Protein AF-A0A2G5HV90-F1 (afdb_monomer_lite)

pLDDT: mean 82.78, std 12.05, range [39.03, 95.25]

Secondary structure (DSSP, 8-state):
-------------PPPPPPGGG--HHHHHHHHHHHHHHHHHHHHHS-HHHHHHHHHHHHHHHHHHHHHTEEEEEE-S-SS--EEEEEEPPSSGGG-HHHHHHHHHHHTT---TTS-SSEEE-TTT-PEEEEEPPHHHHHHHHHHHHHHTT-SS---TTHHHHHHHHHHHHTT--HHHHHHHHT--TT-HHHHHHHHHHHHHHS-TTTTT-

Sequence (210 aa):
MTDSRVTVVPVVTPAAPVRPEEYDTATRAALEHIDGQAVRAVADGRPERTRKGYAQDWASWSKFCGATGGLVADMRVSKIRPRIVPVPYGSRPSICPVRAWTAWKEAAELTDPDDYAWRRLHSRWHTLMEGGLQPESIGDVITRAGERAGIEIRFTGHSPRRGLATSSRLKGHDQIVIAKQGGLAPHSKVLAGYLEVVDQWEDNALIGVL

Foldseek 3Di:
DDDDDDDDDDDDDDDDDDDPVPDDPVRVVVVVVVVVVVVVCVVVVQDPVNVVVVVVVVVVVQVVLVVVAWHWDFQCDDPPHTDIATAGFDPDCVPGPRNVLVVCCVVLVPDDPPAASAFDADPPPRDGDRDHDDPVNLQVVQQVVCVVVVPPDRGGPCNVLLVQLCVCVVVVDDLVVNCNNSVHDSPDPVSVVSNCVPCVPPVNPCPPVD

Structure (mmCIF, N/CA/C/O backbone):
data_AF-A0A2G5HV90-F1
#
_entry.id   AF-A0A2G5HV90-F1
#
loop_
_atom_site.group_PDB
_atom_site.id
_atom_site.type_symbol
_atom_site.label_atom_id
_atom_site.label_alt_id
_atom_site.label_comp_id
_atom_site.label_asym_id
_atom_site.label_entity_id
_atom_site.label_seq_id
_atom_site.pdbx_PDB_ins_code
_atom_site.Cartn_x
_atom_site.Cartn_y
_atom_site.Cartn_z
_atom_site.occupancy
_atom_site.B_iso_or_equiv
_atom_site.auth_seq_id
_atom_site.auth_comp_id
_atom_site.auth_asym_id
_atom_site.auth_atom_id
_atom_site.pdbx_PDB_model_num
ATOM 1 N N . MET A 1 1 ? 62.236 23.263 42.424 1.00 41.69 1 MET A N 1
ATOM 2 C CA . MET A 1 1 ? 61.085 24.117 42.064 1.00 41.69 1 MET A CA 1
ATOM 3 C C . MET A 1 1 ? 61.182 24.365 40.573 1.00 41.69 1 MET A C 1
ATOM 5 O O . MET A 1 1 ? 62.035 25.141 40.168 1.00 41.69 1 MET A O 1
ATOM 9 N N . THR A 1 2 ? 60.415 23.633 39.767 1.00 39.03 2 THR A N 1
ATOM 10 C CA . THR A 1 2 ? 60.485 23.728 38.303 1.00 39.03 2 THR A CA 1
ATOM 11 C C . THR A 1 2 ? 59.132 24.211 37.802 1.00 39.03 2 THR A C 1
ATOM 13 O O . THR A 1 2 ? 58.120 23.533 37.964 1.00 39.03 2 THR A O 1
ATOM 16 N N . ASP A 1 3 ? 59.147 25.437 37.293 1.00 47.44 3 ASP A N 1
ATOM 17 C CA . ASP A 1 3 ? 58.018 26.210 36.785 1.00 47.44 3 ASP A CA 1
ATOM 18 C C . ASP A 1 3 ? 57.367 25.493 35.590 1.00 47.44 3 ASP A C 1
ATOM 20 O O . ASP A 1 3 ? 58.003 25.272 34.558 1.00 47.44 3 ASP A O 1
ATOM 24 N N . SER A 1 4 ? 56.111 25.072 35.752 1.00 44.56 4 SER A N 1
ATOM 25 C CA . SER A 1 4 ? 55.333 24.408 34.703 1.00 44.56 4 SER A CA 1
ATOM 26 C C . SER A 1 4 ? 54.480 25.451 33.991 1.00 44.56 4 SER A C 1
ATOM 28 O O . SER A 1 4 ? 53.405 25.819 34.460 1.00 44.56 4 SER A O 1
ATOM 30 N N . ARG A 1 5 ? 54.962 25.937 32.844 1.00 53.69 5 ARG A N 1
ATOM 31 C CA . ARG A 1 5 ? 54.195 26.838 31.975 1.00 53.69 5 ARG A CA 1
ATOM 32 C C . ARG A 1 5 ? 53.096 26.056 31.259 1.00 53.69 5 ARG A C 1
ATOM 34 O O . ARG A 1 5 ? 53.379 25.217 30.409 1.00 53.69 5 ARG A O 1
ATOM 41 N N . VAL A 1 6 ? 51.843 26.357 31.589 1.00 50.56 6 VAL A N 1
ATOM 42 C CA . VAL A 1 6 ? 50.662 25.848 30.882 1.00 50.56 6 VAL A CA 1
ATOM 43 C C . VAL A 1 6 ? 50.480 26.651 29.594 1.00 50.56 6 VAL A C 1
ATOM 45 O O . VAL A 1 6 ? 50.198 27.847 29.631 1.00 50.56 6 VAL A O 1
ATOM 48 N N . THR A 1 7 ? 50.645 26.004 28.442 1.00 58.34 7 THR A N 1
ATOM 49 C CA . THR A 1 7 ? 50.297 26.585 27.140 1.00 58.34 7 THR A CA 1
ATOM 50 C C . THR A 1 7 ? 48.788 26.473 26.937 1.00 58.34 7 THR A C 1
ATOM 52 O O . THR A 1 7 ? 48.263 25.377 26.752 1.00 58.34 7 THR A O 1
ATOM 55 N N . VAL A 1 8 ? 48.077 27.600 26.977 1.00 55.97 8 VAL A N 1
ATOM 56 C CA . VAL A 1 8 ? 46.649 27.657 26.637 1.00 55.97 8 VAL A CA 1
ATOM 57 C C . VAL A 1 8 ? 46.524 27.787 25.121 1.00 55.97 8 VAL A C 1
ATOM 59 O O . VAL A 1 8 ? 46.910 28.803 24.548 1.00 55.97 8 VAL A O 1
ATOM 62 N N . VAL A 1 9 ? 46.001 26.750 24.466 1.00 64.56 9 VAL A N 1
ATOM 63 C CA . VAL A 1 9 ? 45.645 26.797 23.042 1.00 64.56 9 VAL A CA 1
ATOM 64 C C . VAL A 1 9 ? 44.228 27.372 22.928 1.00 64.56 9 VAL A C 1
ATOM 66 O O . VAL A 1 9 ? 43.330 26.865 23.604 1.00 64.56 9 VAL A O 1
ATOM 69 N N . PRO A 1 10 ? 43.990 28.422 22.121 1.00 57.03 10 PRO A N 1
ATOM 70 C CA . PRO A 1 10 ? 42.655 28.981 21.958 1.00 57.03 10 PRO A CA 1
ATOM 71 C C . PRO A 1 10 ? 41.727 27.948 21.310 1.00 57.03 10 PRO A C 1
ATOM 73 O O . PRO A 1 10 ? 41.997 27.438 20.223 1.00 57.03 10 PRO A O 1
ATOM 76 N N . VAL A 1 11 ? 40.621 27.643 21.988 1.00 59.31 11 VAL A N 1
ATOM 77 C CA . VAL A 1 11 ? 39.541 26.823 21.435 1.00 59.31 11 VAL A CA 1
ATOM 78 C C . VAL A 1 11 ? 38.783 27.688 20.434 1.00 59.31 11 VAL A C 1
ATOM 80 O O . VAL A 1 11 ? 38.060 28.606 20.816 1.00 59.31 11 VAL A O 1
ATOM 83 N N . VAL A 1 12 ? 38.972 27.419 19.143 1.00 66.88 12 VAL A N 1
ATOM 84 C CA . VAL A 1 12 ? 38.126 27.987 18.091 1.00 66.88 12 VAL A CA 1
ATOM 85 C C . VAL A 1 12 ? 36.779 27.284 18.178 1.00 66.88 12 VAL A C 1
ATOM 87 O O . VAL A 1 12 ? 36.671 26.109 17.834 1.00 66.88 12 VAL A O 1
ATOM 90 N N . THR A 1 13 ? 35.755 27.983 18.661 1.00 54.56 13 THR A N 1
ATOM 91 C CA . THR A 1 13 ? 34.377 27.494 18.597 1.00 54.56 13 THR A CA 1
ATOM 92 C C . THR A 1 13 ? 33.927 27.569 17.136 1.00 54.56 13 THR A C 1
ATOM 94 O O . THR A 1 13 ? 33.827 28.679 16.605 1.00 54.56 13 THR A O 1
ATOM 97 N N . PRO A 1 14 ? 33.695 26.439 16.443 1.00 61.19 14 PRO A N 1
ATOM 98 C CA . PRO A 1 14 ? 33.207 26.488 15.074 1.00 61.19 14 PRO A CA 1
ATOM 99 C C . PRO A 1 14 ? 31.821 27.139 15.047 1.00 61.19 14 PRO A C 1
ATOM 101 O O . PRO A 1 14 ? 31.031 26.992 15.984 1.00 61.19 14 PRO A O 1
ATOM 104 N N . ALA A 1 15 ? 31.532 27.874 13.971 1.00 64.94 15 ALA A N 1
ATOM 105 C CA . ALA A 1 15 ? 30.197 28.402 13.723 1.00 64.94 15 ALA A CA 1
ATOM 106 C C . ALA A 1 15 ? 29.161 27.264 13.745 1.00 64.94 15 ALA A C 1
ATOM 108 O O . ALA A 1 15 ? 29.486 26.109 13.452 1.00 64.94 15 ALA A O 1
ATOM 109 N N . ALA A 1 16 ? 27.916 27.590 14.102 1.00 62.28 16 ALA A N 1
ATOM 110 C CA . ALA A 1 16 ? 26.832 26.615 14.114 1.00 62.28 16 ALA A CA 1
ATOM 111 C C . ALA A 1 16 ? 26.737 25.906 12.747 1.00 62.28 16 ALA A C 1
ATOM 113 O O . ALA A 1 16 ? 26.872 26.571 11.716 1.00 62.28 16 ALA A O 1
ATOM 114 N N . PRO A 1 17 ? 26.530 24.576 12.717 1.00 59.84 17 PRO A N 1
ATOM 115 C CA . PRO A 1 17 ? 26.479 23.837 11.466 1.00 59.84 17 PRO A CA 1
ATOM 116 C C . PRO A 1 17 ? 25.347 24.375 10.592 1.00 59.84 17 PRO A C 1
ATOM 118 O O . PRO A 1 17 ? 24.206 24.510 11.039 1.00 59.84 17 PRO A O 1
ATOM 121 N N . VAL A 1 18 ? 25.686 24.689 9.345 1.00 72.56 18 VAL A N 1
ATOM 122 C CA . VAL A 1 18 ? 24.728 25.137 8.333 1.00 72.56 18 VAL A CA 1
ATOM 123 C C . VAL A 1 18 ? 23.753 23.996 8.030 1.00 72.56 18 VAL A C 1
ATOM 125 O O . VAL A 1 18 ? 24.125 22.817 8.102 1.00 72.56 18 VAL A O 1
ATOM 128 N N . ARG A 1 19 ? 22.498 24.323 7.716 1.00 73.62 19 ARG A N 1
ATOM 129 C CA . ARG A 1 19 ? 21.496 23.304 7.391 1.00 73.62 19 ARG A CA 1
ATOM 130 C C . ARG A 1 19 ? 21.806 22.642 6.039 1.00 73.62 19 ARG A C 1
ATOM 132 O O . ARG A 1 19 ? 22.370 23.309 5.173 1.00 73.62 19 ARG A O 1
ATOM 139 N N . PRO A 1 20 ? 21.438 21.365 5.816 1.00 70.38 20 PRO A N 1
ATOM 140 C CA . PRO A 1 20 ? 21.768 20.656 4.576 1.00 70.38 20 PRO A CA 1
ATOM 141 C C . PRO A 1 20 ? 21.295 21.334 3.285 1.00 70.38 20 PRO A C 1
ATOM 143 O O . PRO A 1 20 ? 21.954 21.240 2.249 1.00 70.38 20 PRO A O 1
ATOM 146 N N . GLU A 1 21 ? 20.172 22.047 3.345 1.00 76.50 21 GLU A N 1
ATOM 147 C CA . GLU A 1 21 ? 19.630 22.845 2.245 1.00 76.50 21 GLU A CA 1
ATOM 148 C C . GLU A 1 21 ? 20.514 24.041 1.841 1.00 76.50 21 GLU A C 1
ATOM 150 O O . GLU A 1 21 ? 20.418 24.518 0.712 1.00 76.50 21 GLU A O 1
ATOM 155 N N . GLU A 1 22 ? 21.400 24.495 2.728 1.00 83.50 22 GLU A N 1
ATOM 156 C CA . GLU A 1 22 ? 22.287 25.648 2.537 1.00 83.50 22 GLU A CA 1
ATOM 157 C C . GLU A 1 22 ? 23.704 25.242 2.091 1.00 83.50 22 GLU A C 1
ATOM 159 O O . GLU A 1 22 ? 24.562 26.102 1.897 1.00 83.50 22 GLU A O 1
ATOM 164 N N . TYR A 1 23 ? 23.976 23.943 1.902 1.00 82.75 23 TYR A N 1
ATOM 165 C CA . TYR A 1 23 ? 25.276 23.480 1.412 1.00 82.75 23 TYR A CA 1
ATOM 166 C C . TYR A 1 23 ? 25.516 23.905 -0.033 1.00 82.75 23 TYR A C 1
ATOM 168 O O . TYR A 1 23 ? 24.676 23.680 -0.913 1.00 82.75 23 TYR A O 1
ATOM 176 N N . ASP A 1 24 ? 26.701 24.465 -0.277 1.00 88.81 24 ASP A N 1
ATOM 177 C CA . ASP A 1 24 ? 27.172 24.768 -1.620 1.00 88.81 24 ASP A CA 1
ATOM 178 C C . ASP A 1 24 ? 27.356 23.485 -2.455 1.00 88.81 24 ASP A C 1
ATOM 180 O O . ASP A 1 24 ? 27.406 22.358 -1.947 1.00 88.81 24 ASP A O 1
ATOM 184 N N . THR A 1 25 ? 27.447 23.661 -3.772 1.00 87.31 25 THR A N 1
ATOM 185 C CA . THR A 1 25 ? 27.551 22.559 -4.735 1.00 87.31 25 THR A CA 1
ATOM 186 C C . THR A 1 25 ? 28.760 21.658 -4.479 1.00 87.31 25 THR A C 1
ATOM 188 O O . THR A 1 25 ? 28.655 20.444 -4.646 1.00 87.31 25 THR A O 1
ATOM 191 N N . ALA A 1 26 ? 29.898 22.225 -4.069 1.00 88.56 26 ALA A N 1
ATOM 192 C CA . ALA A 1 26 ? 31.115 21.457 -3.831 1.00 88.56 26 ALA A CA 1
ATOM 193 C C . ALA A 1 26 ? 30.986 20.608 -2.559 1.00 88.56 26 ALA A C 1
ATOM 195 O O . ALA A 1 26 ? 31.314 19.422 -2.576 1.00 88.56 26 ALA A O 1
ATOM 196 N N . THR A 1 27 ? 30.428 21.180 -1.491 1.00 83.94 27 THR A N 1
ATOM 197 C CA . THR A 1 27 ? 30.123 20.476 -0.241 1.00 83.94 27 THR A CA 1
ATOM 198 C C . THR A 1 27 ? 29.131 19.337 -0.479 1.00 83.94 27 THR A C 1
ATOM 200 O O . THR A 1 27 ? 29.347 18.220 -0.009 1.00 83.94 27 THR A O 1
ATOM 203 N N . ARG A 1 28 ? 28.073 19.565 -1.267 1.00 84.81 28 ARG A N 1
ATOM 204 C CA . ARG A 1 28 ? 27.090 18.522 -1.601 1.00 84.81 28 ARG A CA 1
ATOM 205 C C . ARG A 1 28 ? 27.710 17.380 -2.411 1.00 84.81 28 ARG A C 1
ATOM 207 O O . ARG A 1 28 ? 27.503 16.223 -2.065 1.00 84.81 28 ARG A O 1
ATOM 214 N N . ALA A 1 29 ? 28.526 17.696 -3.418 1.00 86.00 29 ALA A N 1
ATOM 215 C CA . ALA A 1 29 ? 29.235 16.691 -4.211 1.00 86.00 29 ALA A CA 1
ATOM 216 C C . ALA A 1 29 ? 30.223 15.870 -3.363 1.00 86.00 29 ALA A C 1
ATOM 218 O O . ALA A 1 29 ? 30.356 14.661 -3.552 1.00 86.00 29 ALA A O 1
ATOM 219 N N . ALA A 1 30 ? 30.897 16.507 -2.400 1.00 89.25 30 ALA A N 1
ATOM 220 C CA . ALA A 1 30 ? 31.772 15.817 -1.459 1.00 89.25 30 ALA A CA 1
ATOM 221 C C . ALA A 1 30 ? 30.990 14.867 -0.538 1.00 89.25 30 ALA A C 1
ATOM 223 O O . ALA A 1 30 ? 31.419 13.733 -0.337 1.00 89.25 30 ALA A O 1
ATOM 224 N N . LEU A 1 31 ? 29.831 15.290 -0.021 1.00 86.00 31 LEU A N 1
ATOM 225 C CA . LEU A 1 31 ? 28.966 14.435 0.796 1.00 86.00 31 LEU A CA 1
ATOM 226 C C . LEU A 1 31 ? 28.404 13.257 -0.006 1.00 86.00 31 LEU A C 1
ATOM 228 O O . LEU A 1 31 ? 28.494 12.129 0.458 1.00 86.00 31 LEU A O 1
ATOM 232 N N . GLU A 1 32 ? 27.924 13.480 -1.232 1.00 83.88 32 GLU A N 1
ATOM 233 C CA . GLU A 1 32 ? 27.477 12.403 -2.130 1.00 83.88 32 GLU A CA 1
ATOM 234 C C . GLU A 1 32 ? 28.602 11.409 -2.434 1.00 83.88 32 GLU A C 1
ATOM 236 O O . GLU A 1 32 ? 28.385 10.195 -2.470 1.00 83.88 32 GLU A O 1
ATOM 241 N N . HIS A 1 33 ? 29.826 11.909 -2.622 1.00 88.62 33 HIS A N 1
ATOM 242 C CA . HIS A 1 33 ? 30.994 11.059 -2.800 1.00 88.62 33 HIS A CA 1
ATOM 243 C C . HIS A 1 33 ? 31.277 10.224 -1.546 1.00 88.62 33 HIS A C 1
ATOM 245 O O . HIS A 1 33 ? 31.485 9.017 -1.663 1.00 88.62 33 HIS A O 1
ATOM 251 N N . ILE A 1 34 ? 31.260 10.836 -0.357 1.00 88.69 34 ILE A N 1
ATOM 252 C CA . ILE A 1 34 ? 31.487 10.148 0.922 1.00 88.69 34 ILE A CA 1
ATOM 253 C C . ILE A 1 34 ? 30.391 9.112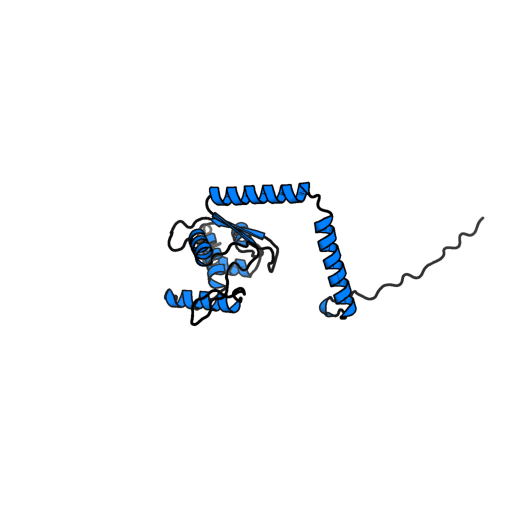 1.186 1.00 88.69 34 ILE A C 1
ATOM 255 O O . ILE A 1 34 ? 30.717 7.980 1.531 1.00 88.69 34 ILE A O 1
ATOM 259 N N . ASP A 1 35 ? 29.122 9.446 0.962 1.00 86.38 35 ASP A N 1
ATOM 260 C CA . ASP A 1 35 ? 28.004 8.509 1.086 1.00 86.38 35 ASP A CA 1
ATOM 261 C C . ASP A 1 35 ? 28.155 7.350 0.098 1.00 86.38 35 ASP A C 1
ATOM 263 O O . ASP A 1 35 ? 28.024 6.184 0.472 1.00 86.38 35 ASP A O 1
ATOM 267 N N . GLY A 1 36 ? 28.525 7.640 -1.152 1.00 83.88 36 GLY A N 1
ATOM 268 C CA . GLY A 1 36 ? 28.823 6.623 -2.155 1.00 83.88 36 GLY A CA 1
ATOM 269 C C . GLY A 1 36 ? 29.968 5.694 -1.737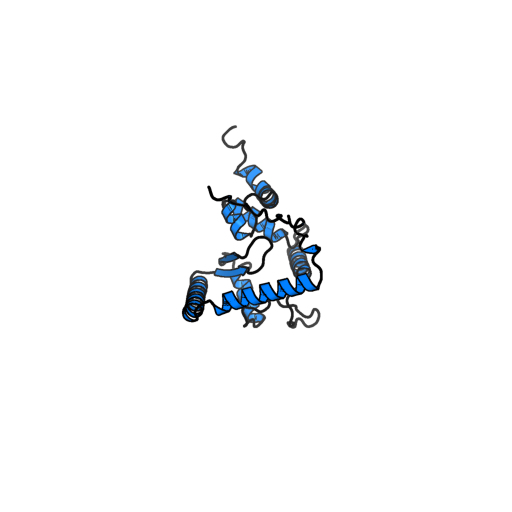 1.00 83.88 36 GLY A C 1
ATOM 270 O O . GLY A 1 36 ? 29.867 4.476 -1.901 1.00 83.88 36 GLY A O 1
ATOM 271 N N . GLN A 1 37 ? 31.039 6.242 -1.156 1.00 86.44 37 GLN A N 1
ATOM 272 C CA . GLN A 1 37 ? 32.149 5.468 -0.591 1.00 86.44 37 GLN A CA 1
ATOM 273 C C . GLN A 1 37 ? 31.709 4.649 0.628 1.00 86.44 37 GLN A C 1
ATOM 275 O O . GLN A 1 37 ? 32.088 3.488 0.738 1.00 86.44 37 GLN A O 1
ATOM 280 N N . ALA A 1 38 ? 30.876 5.200 1.511 1.00 74.12 38 ALA A N 1
ATOM 281 C CA . ALA A 1 38 ? 30.373 4.513 2.697 1.00 74.12 38 ALA A CA 1
ATOM 282 C C . ALA A 1 38 ? 29.466 3.332 2.323 1.00 74.12 38 ALA A C 1
ATOM 284 O O . ALA A 1 38 ? 29.631 2.231 2.849 1.00 74.12 38 ALA A O 1
ATOM 285 N N . VAL A 1 39 ? 28.560 3.523 1.359 1.00 75.50 39 VAL A N 1
ATOM 286 C CA . VAL A 1 39 ? 27.708 2.457 0.812 1.00 75.50 39 VAL A CA 1
ATOM 287 C C . VAL A 1 39 ? 28.562 1.342 0.210 1.00 75.50 39 VAL A C 1
ATOM 289 O O . VAL A 1 39 ? 28.325 0.169 0.506 1.00 75.50 39 VAL A O 1
ATOM 292 N N . ARG A 1 40 ? 29.584 1.691 -0.585 1.00 75.25 40 ARG A N 1
ATOM 293 C CA . ARG A 1 40 ? 30.525 0.719 -1.167 1.00 75.25 40 ARG A CA 1
ATOM 294 C C . ARG A 1 40 ? 31.326 -0.007 -0.096 1.00 75.25 40 ARG A C 1
ATOM 296 O O . ARG A 1 40 ? 31.350 -1.226 -0.102 1.00 75.25 40 ARG A O 1
ATOM 303 N N . ALA A 1 41 ? 31.888 0.702 0.877 1.00 77.69 41 ALA A N 1
ATOM 304 C CA . ALA A 1 41 ? 32.663 0.104 1.960 1.00 77.69 41 ALA A CA 1
ATOM 305 C C . ALA A 1 41 ? 31.827 -0.864 2.813 1.00 77.69 41 ALA A C 1
ATOM 307 O O . ALA A 1 41 ? 32.302 -1.940 3.175 1.00 77.69 41 ALA A O 1
ATOM 308 N N . VAL A 1 42 ? 30.563 -0.531 3.099 1.00 73.00 42 VAL A N 1
ATOM 309 C CA . VAL A 1 42 ? 29.627 -1.440 3.780 1.00 73.00 42 VAL A CA 1
ATOM 310 C C . VAL A 1 42 ? 29.297 -2.647 2.902 1.00 73.00 42 VAL A C 1
ATOM 312 O O . VAL A 1 42 ? 29.255 -3.778 3.397 1.00 73.00 42 VAL A O 1
ATOM 315 N N . ALA A 1 43 ? 29.069 -2.427 1.604 1.00 70.06 43 ALA A N 1
ATOM 316 C CA . ALA A 1 43 ? 28.804 -3.499 0.658 1.00 70.06 43 ALA A CA 1
ATOM 317 C C . ALA A 1 43 ? 29.999 -4.453 0.558 1.00 70.06 43 ALA A C 1
ATOM 319 O O . ALA A 1 43 ? 29.798 -5.655 0.729 1.00 70.06 43 ALA A O 1
ATOM 320 N N . ASP A 1 44 ? 31.211 -3.926 0.369 1.00 76.38 44 ASP A N 1
ATOM 321 C CA . ASP A 1 44 ? 32.489 -4.618 0.154 1.00 76.38 44 ASP A CA 1
ATOM 322 C C . ASP A 1 44 ? 33.014 -5.297 1.422 1.00 76.38 44 ASP A C 1
ATOM 324 O O . ASP A 1 44 ? 33.489 -6.432 1.364 1.00 76.38 44 ASP A O 1
ATOM 328 N N . GLY A 1 45 ? 32.839 -4.655 2.579 1.00 73.94 45 GLY A N 1
ATOM 329 C CA . GLY A 1 45 ? 33.229 -5.180 3.886 1.00 73.94 45 GLY A CA 1
ATOM 330 C C . GLY A 1 45 ? 32.379 -6.358 4.365 1.00 73.94 45 GLY A C 1
ATOM 331 O O . GLY A 1 45 ? 32.768 -7.054 5.302 1.00 73.94 45 GLY A O 1
ATOM 332 N N . ARG A 1 46 ? 31.225 -6.627 3.737 1.00 75.62 46 ARG A N 1
ATOM 333 C CA . ARG A 1 46 ? 30.407 -7.801 4.063 1.00 75.62 46 ARG A CA 1
ATOM 334 C C . ARG A 1 46 ? 31.051 -9.063 3.463 1.00 75.62 46 ARG A C 1
ATOM 336 O O . ARG A 1 46 ? 31.090 -9.182 2.242 1.00 75.62 46 ARG A O 1
ATOM 343 N N . PRO A 1 47 ? 31.483 -10.052 4.270 1.00 83.06 47 PRO A N 1
ATOM 344 C CA . PRO A 1 47 ? 32.112 -11.262 3.745 1.00 83.06 47 PRO A CA 1
ATOM 345 C C . PRO A 1 47 ? 31.214 -11.974 2.728 1.00 83.06 47 PRO A C 1
ATOM 347 O O . PRO A 1 47 ? 29.996 -12.047 2.908 1.00 83.06 47 PRO A O 1
ATOM 350 N N . GLU A 1 48 ? 31.801 -12.549 1.679 1.00 74.38 48 GLU A N 1
ATOM 351 C CA . GLU A 1 48 ? 31.043 -13.221 0.613 1.00 74.38 48 GLU A CA 1
ATOM 352 C C . GLU A 1 48 ? 30.145 -14.342 1.163 1.00 74.38 48 GLU A C 1
ATOM 354 O O . GLU A 1 48 ? 28.994 -14.486 0.752 1.00 74.38 48 GLU A O 1
ATOM 359 N N . ARG A 1 49 ? 30.631 -15.068 2.178 1.00 71.81 49 ARG A N 1
ATOM 360 C CA . ARG A 1 49 ? 29.863 -16.086 2.908 1.00 71.81 49 ARG A CA 1
ATOM 361 C C . ARG A 1 49 ? 28.614 -15.507 3.582 1.00 71.81 49 ARG A C 1
ATOM 363 O O . ARG A 1 49 ? 27.577 -16.157 3.582 1.00 71.81 49 ARG A O 1
ATOM 370 N N . THR A 1 50 ? 28.690 -14.282 4.098 1.00 70.94 50 THR A N 1
ATOM 371 C CA . THR A 1 50 ? 27.560 -13.564 4.706 1.00 70.94 50 THR A CA 1
ATOM 372 C C . THR A 1 50 ? 26.575 -13.074 3.648 1.00 70.94 50 THR A C 1
ATOM 374 O O . THR A 1 50 ? 25.369 -13.172 3.851 1.00 70.94 50 THR A O 1
ATOM 377 N N . ARG A 1 51 ? 27.058 -12.587 2.493 1.00 73.38 51 ARG A N 1
ATOM 378 C CA . ARG A 1 51 ? 26.178 -12.217 1.366 1.00 73.38 51 ARG A CA 1
ATOM 379 C C . ARG A 1 51 ? 25.411 -13.438 0.845 1.00 73.38 51 ARG A C 1
ATOM 381 O O . ARG A 1 51 ? 24.195 -13.373 0.705 1.00 73.38 51 ARG A O 1
ATOM 388 N N . LYS A 1 52 ? 26.110 -14.559 0.632 1.00 71.31 52 LYS A N 1
ATOM 389 C CA . LYS A 1 52 ? 25.516 -15.843 0.223 1.00 71.31 52 LYS A CA 1
ATOM 390 C C . LYS A 1 52 ? 24.553 -16.394 1.277 1.00 71.31 52 LYS A C 1
ATOM 392 O O . LYS A 1 52 ? 23.468 -16.825 0.914 1.00 71.31 52 LYS A O 1
ATOM 397 N N . GLY A 1 53 ? 24.911 -16.312 2.561 1.00 76.19 53 GLY A N 1
ATOM 398 C CA . GLY A 1 53 ? 24.044 -16.703 3.676 1.00 76.19 53 GLY A CA 1
ATOM 399 C C . GLY A 1 53 ? 22.729 -15.927 3.684 1.00 76.19 53 GLY A C 1
ATOM 400 O O . GLY A 1 53 ? 21.670 -16.534 3.615 1.00 76.19 53 GLY A O 1
ATOM 401 N N . TYR A 1 54 ? 22.777 -14.593 3.629 1.00 66.69 54 TYR A N 1
ATOM 402 C CA . TYR A 1 54 ? 21.555 -13.786 3.584 1.00 66.69 54 TYR A CA 1
ATOM 403 C C . TYR A 1 54 ? 20.734 -13.985 2.309 1.00 66.69 54 TYR A C 1
ATOM 405 O O . TYR A 1 54 ? 19.509 -13.968 2.379 1.00 66.69 54 TYR A O 1
ATOM 413 N N . ALA A 1 55 ? 21.371 -14.210 1.157 1.00 66.62 55 ALA A N 1
ATOM 414 C CA . ALA A 1 55 ? 20.653 -14.567 -0.064 1.00 66.62 55 ALA A CA 1
ATOM 415 C C . ALA A 1 55 ? 19.930 -15.922 0.077 1.00 66.62 55 ALA A C 1
ATOM 417 O O . ALA A 1 55 ? 18.777 -16.051 -0.330 1.00 66.62 55 ALA A O 1
ATOM 418 N N . GLN A 1 56 ? 20.577 -16.912 0.699 1.00 68.50 56 GLN A N 1
ATOM 419 C CA . GLN A 1 56 ? 20.002 -18.229 0.981 1.00 68.50 56 GLN A CA 1
ATOM 420 C C . GLN A 1 56 ? 18.854 -18.147 2.000 1.00 68.50 56 GLN A C 1
ATOM 422 O O . GLN A 1 56 ? 17.802 -18.758 1.794 1.00 68.50 56 GLN A O 1
ATOM 427 N N . ASP A 1 57 ? 19.029 -17.369 3.068 1.00 70.69 57 ASP A N 1
ATOM 428 C CA . ASP A 1 57 ? 18.008 -17.124 4.088 1.00 70.69 57 ASP A CA 1
ATOM 429 C C . ASP A 1 57 ? 16.805 -16.404 3.476 1.00 70.69 57 ASP A C 1
ATOM 431 O O . ASP A 1 57 ? 15.661 -16.793 3.707 1.00 70.69 57 ASP A O 1
ATOM 435 N N . TRP A 1 58 ? 17.049 -15.411 2.617 1.00 66.38 58 TRP A N 1
ATOM 436 C CA . TRP A 1 58 ? 16.001 -14.698 1.893 1.00 66.38 58 TRP A CA 1
ATOM 437 C C . TRP A 1 58 ? 15.254 -15.594 0.904 1.00 66.38 58 TRP A C 1
ATOM 439 O O . TRP A 1 58 ? 14.025 -15.534 0.822 1.00 66.38 58 TRP A O 1
ATOM 449 N N . ALA A 1 59 ? 15.964 -16.462 0.182 1.00 66.25 59 ALA A N 1
ATOM 450 C CA . ALA A 1 59 ? 15.353 -17.443 -0.710 1.00 66.25 59 ALA A CA 1
ATOM 451 C C . ALA A 1 59 ? 14.495 -18.452 0.071 1.00 66.25 59 ALA A C 1
ATOM 453 O O . ALA A 1 59 ? 13.378 -18.771 -0.340 1.00 66.25 59 ALA A O 1
ATOM 454 N N . SER A 1 60 ? 14.980 -18.905 1.229 1.00 65.62 60 SER A N 1
ATOM 455 C CA . SER A 1 60 ? 14.261 -19.824 2.119 1.00 65.62 60 SER A CA 1
ATOM 456 C C . SER A 1 60 ? 13.023 -19.166 2.728 1.00 65.62 60 SER A C 1
ATOM 458 O O . SER A 1 60 ? 11.949 -19.764 2.728 1.00 65.62 60 SER A O 1
ATOM 460 N N . TRP A 1 61 ? 13.140 -17.911 3.163 1.00 61.25 61 TRP A N 1
ATOM 461 C CA . TRP A 1 61 ? 12.031 -17.098 3.659 1.00 61.25 61 TRP A CA 1
ATOM 462 C C . TRP A 1 61 ? 10.983 -16.829 2.574 1.00 61.25 61 TRP A C 1
ATOM 464 O O . TRP A 1 61 ? 9.794 -17.040 2.794 1.00 61.25 61 TRP A O 1
ATOM 474 N N . SER A 1 62 ? 11.409 -16.457 1.367 1.00 60.00 62 SER A N 1
ATOM 475 C CA . SER A 1 62 ? 10.514 -16.238 0.224 1.00 60.00 62 SER A CA 1
ATOM 476 C C . SER A 1 62 ? 9.777 -17.520 -0.172 1.00 60.00 62 SER A C 1
ATOM 478 O O . SER A 1 62 ? 8.568 -17.495 -0.407 1.00 60.00 62 SER A O 1
ATOM 480 N N . LYS A 1 63 ? 10.477 -18.665 -0.178 1.00 61.12 63 LYS A N 1
ATOM 481 C CA . LYS A 1 63 ? 9.879 -19.988 -0.408 1.00 61.12 63 LYS A CA 1
ATOM 482 C C . LYS A 1 63 ? 8.888 -20.357 0.697 1.00 61.12 63 LYS A C 1
ATOM 484 O O . LYS A 1 63 ? 7.812 -20.866 0.397 1.00 61.12 63 LYS A O 1
ATOM 489 N N . PHE A 1 64 ? 9.217 -20.065 1.955 1.00 62.41 64 PHE A N 1
ATOM 490 C CA . PHE A 1 64 ? 8.319 -20.249 3.093 1.00 62.41 64 PHE A CA 1
ATOM 491 C C . PHE A 1 64 ? 7.062 -19.383 2.966 1.00 62.41 64 PHE A C 1
ATOM 493 O O . PHE A 1 64 ? 5.968 -19.909 3.124 1.00 62.41 64 PHE A O 1
ATOM 500 N N . CYS A 1 65 ? 7.161 -18.102 2.603 1.00 58.59 65 CYS A N 1
ATOM 501 C CA . CYS A 1 65 ? 5.997 -17.242 2.356 1.00 58.59 65 CYS A CA 1
ATOM 502 C C . CYS A 1 65 ? 5.132 -17.730 1.182 1.00 58.59 65 CYS A C 1
ATOM 504 O O . CYS A 1 65 ? 3.903 -17.723 1.276 1.00 58.59 65 CYS A O 1
ATOM 506 N N . GLY A 1 66 ? 5.765 -18.232 0.116 1.00 54.66 66 GLY A N 1
ATOM 507 C CA . GLY A 1 66 ? 5.066 -18.904 -0.980 1.00 54.66 66 GLY A CA 1
ATOM 508 C C . GLY A 1 66 ? 4.321 -20.165 -0.525 1.00 54.66 66 GLY A C 1
ATOM 509 O O . GLY A 1 66 ? 3.188 -20.392 -0.942 1.00 54.66 66 GLY A O 1
ATOM 510 N N . ALA A 1 67 ? 4.918 -20.948 0.378 1.00 54.72 67 ALA A N 1
ATOM 511 C CA . ALA A 1 67 ? 4.324 -22.160 0.943 1.00 54.72 67 ALA A CA 1
ATOM 512 C C . ALA A 1 67 ? 3.289 -21.893 2.058 1.00 54.72 67 ALA A C 1
ATOM 514 O O . ALA A 1 67 ? 2.428 -22.733 2.297 1.00 54.72 67 ALA A O 1
ATOM 515 N N . THR A 1 68 ? 3.347 -20.737 2.729 1.00 56.09 68 THR A N 1
ATOM 516 C CA . THR A 1 68 ? 2.483 -20.381 3.875 1.00 56.09 68 THR A CA 1
ATOM 517 C C . THR A 1 68 ? 1.318 -19.453 3.534 1.00 56.09 68 THR A C 1
ATOM 519 O O . THR A 1 68 ? 0.501 -19.159 4.403 1.00 56.09 68 THR A O 1
ATOM 522 N N . GLY A 1 69 ? 1.161 -19.058 2.266 1.00 68.00 69 GLY A N 1
ATOM 523 C CA . GLY A 1 69 ? -0.103 -18.505 1.775 1.00 68.00 69 GLY A CA 1
ATOM 524 C C . GLY A 1 69 ? -0.168 -16.978 1.666 1.00 68.00 69 GLY A C 1
ATOM 525 O O . GLY A 1 69 ? -1.205 -16.384 1.979 1.00 68.00 69 GLY A O 1
ATOM 526 N N . GLY A 1 70 ? 0.893 -16.318 1.197 1.00 82.75 70 GLY A N 1
ATOM 527 C CA . GLY A 1 70 ? 0.837 -14.878 0.933 1.00 82.75 70 GLY A CA 1
ATOM 528 C C . GLY A 1 70 ? 1.930 -14.341 0.013 1.00 82.75 70 GLY A C 1
ATOM 529 O O . GLY A 1 70 ? 2.736 -15.094 -0.527 1.00 82.75 70 GLY A O 1
ATOM 530 N N . LEU A 1 71 ? 1.956 -13.016 -0.148 1.00 88.31 71 LEU A N 1
ATOM 531 C CA . LEU A 1 71 ? 3.084 -12.277 -0.721 1.00 88.31 71 LEU A CA 1
ATOM 532 C C . LEU A 1 71 ? 3.781 -11.446 0.354 1.00 88.31 71 LEU A C 1
ATOM 534 O O . LEU A 1 71 ? 3.194 -11.098 1.380 1.00 88.31 71 LEU A O 1
ATOM 538 N N . VAL A 1 72 ? 5.036 -11.098 0.094 1.00 88.44 72 VAL A N 1
ATOM 539 C CA . VAL A 1 72 ? 5.822 -10.199 0.935 1.00 88.44 72 VAL A CA 1
ATOM 540 C C . VAL A 1 72 ? 6.223 -8.995 0.100 1.00 88.44 72 VAL A C 1
ATOM 542 O O . VAL A 1 72 ? 6.873 -9.147 -0.930 1.00 88.44 72 VAL A O 1
ATOM 545 N N . ALA A 1 73 ? 5.832 -7.803 0.545 1.00 89.06 73 ALA A N 1
ATOM 546 C CA . ALA A 1 73 ? 6.245 -6.554 -0.075 1.00 89.06 73 ALA A CA 1
ATOM 547 C C . ALA A 1 73 ? 7.414 -5.944 0.712 1.00 89.06 73 ALA A C 1
ATOM 549 O O . ALA A 1 73 ? 7.252 -5.546 1.870 1.00 89.06 73 ALA A O 1
ATOM 550 N N . ASP A 1 74 ? 8.585 -5.878 0.082 1.00 89.75 74 ASP A N 1
ATOM 551 C CA . ASP A 1 74 ? 9.777 -5.226 0.629 1.00 89.75 74 ASP A CA 1
ATOM 552 C C . ASP A 1 74 ? 9.756 -3.725 0.301 1.00 89.75 74 ASP A C 1
ATOM 554 O O . ASP A 1 74 ? 10.037 -3.292 -0.815 1.00 89.75 74 ASP A O 1
ATOM 558 N N . MET A 1 75 ? 9.372 -2.910 1.282 1.00 89.56 75 MET A N 1
ATOM 559 C CA . MET A 1 75 ? 9.316 -1.456 1.158 1.00 89.56 75 MET A CA 1
ATOM 560 C C . MET A 1 75 ? 10.663 -0.870 1.578 1.00 89.56 75 MET A C 1
ATOM 562 O O . MET A 1 75 ? 10.820 -0.431 2.721 1.00 89.56 75 MET A O 1
ATOM 566 N N . ARG A 1 76 ? 11.624 -0.854 0.650 1.00 87.19 76 ARG A N 1
ATOM 567 C CA . ARG A 1 76 ? 12.993 -0.362 0.895 1.00 87.19 76 ARG A CA 1
ATOM 568 C C . ARG A 1 76 ? 13.062 1.146 1.142 1.00 87.19 76 ARG A C 1
ATOM 570 O O . ARG A 1 76 ? 13.865 1.596 1.950 1.00 87.19 76 ARG A O 1
ATOM 577 N N . VAL A 1 77 ? 12.183 1.920 0.501 1.00 83.69 77 VAL A N 1
ATOM 578 C CA . VAL A 1 77 ? 12.083 3.379 0.664 1.00 83.69 77 VAL A CA 1
ATOM 579 C C . VAL A 1 77 ? 10.697 3.735 1.193 1.00 83.69 77 VAL A C 1
ATOM 581 O O . VAL A 1 77 ? 9.678 3.290 0.664 1.00 83.69 77 VAL A O 1
ATOM 584 N N . SER A 1 78 ? 10.628 4.528 2.264 1.00 83.50 78 SER A N 1
ATOM 585 C CA . SER A 1 78 ? 9.356 5.053 2.764 1.00 83.50 78 SER A CA 1
ATOM 586 C C . SER A 1 78 ? 9.537 6.338 3.566 1.00 83.50 78 SER A C 1
ATOM 588 O O . SER A 1 78 ? 10.637 6.654 4.005 1.00 83.50 78 SER A O 1
ATOM 590 N N . LYS A 1 79 ? 8.428 7.048 3.806 1.00 79.44 79 LYS A N 1
ATOM 591 C CA . LYS A 1 79 ? 8.405 8.293 4.589 1.00 79.44 79 LYS A CA 1
ATOM 592 C C . LYS A 1 79 ? 8.909 8.137 6.031 1.00 79.44 79 LYS A C 1
ATOM 594 O O . LYS A 1 79 ? 9.374 9.112 6.603 1.00 79.44 79 LYS A O 1
ATOM 599 N N . ILE A 1 80 ? 8.742 6.962 6.642 1.00 77.50 80 ILE A N 1
ATOM 600 C CA . ILE A 1 80 ? 9.077 6.756 8.063 1.00 77.50 80 ILE A CA 1
ATOM 601 C C . ILE A 1 80 ? 10.303 5.860 8.197 1.00 77.50 80 ILE A C 1
ATOM 603 O O . ILE A 1 80 ? 11.291 6.254 8.802 1.00 77.50 80 ILE A O 1
ATOM 607 N N . ARG A 1 81 ? 10.223 4.633 7.671 1.00 81.88 81 ARG A N 1
ATOM 608 C CA . ARG A 1 81 ? 11.310 3.646 7.723 1.00 81.88 81 ARG A CA 1
ATOM 609 C C . ARG A 1 81 ? 11.115 2.522 6.702 1.00 81.88 81 ARG A C 1
ATOM 611 O O . ARG A 1 81 ? 9.958 2.223 6.367 1.00 81.88 81 ARG A O 1
ATOM 618 N N . PRO A 1 82 ? 12.190 1.872 6.236 1.00 88.44 82 PRO A N 1
ATOM 619 C CA . PRO A 1 82 ? 12.077 0.635 5.475 1.00 88.44 82 PRO A CA 1
ATOM 620 C C . PRO A 1 82 ? 11.294 -0.425 6.259 1.00 88.44 82 PRO A C 1
ATOM 622 O O . PRO A 1 82 ? 11.342 -0.455 7.494 1.00 88.44 82 PRO A O 1
ATOM 625 N N . ARG A 1 83 ? 10.528 -1.270 5.565 1.00 86.94 83 ARG A N 1
ATOM 626 C CA . ARG A 1 83 ? 9.739 -2.332 6.208 1.00 86.94 83 ARG A CA 1
ATOM 627 C C . ARG A 1 83 ? 9.406 -3.465 5.251 1.00 86.94 83 ARG A C 1
ATOM 629 O O . ARG A 1 83 ? 9.143 -3.237 4.078 1.00 86.94 83 ARG A O 1
ATOM 636 N N . ILE A 1 84 ? 9.289 -4.660 5.807 1.00 88.62 84 ILE A N 1
ATOM 637 C CA . ILE A 1 84 ? 8.766 -5.832 5.115 1.00 88.62 84 ILE A CA 1
ATOM 638 C C . ILE A 1 84 ? 7.304 -6.004 5.528 1.00 88.62 84 ILE A C 1
ATOM 640 O O . ILE A 1 84 ? 6.999 -6.059 6.722 1.00 88.62 84 ILE A O 1
ATOM 644 N N . VAL A 1 85 ? 6.401 -6.051 4.550 1.00 90.88 85 VAL A N 1
ATOM 645 C CA . VAL A 1 85 ? 4.954 -6.124 4.775 1.00 90.88 85 VAL A CA 1
ATOM 646 C C . VAL A 1 85 ? 4.421 -7.457 4.246 1.00 90.88 85 VAL A C 1
ATOM 648 O O . VAL A 1 85 ? 4.343 -7.633 3.028 1.00 90.88 85 VAL A O 1
ATOM 651 N N . PRO A 1 86 ? 4.045 -8.403 5.124 1.00 90.62 86 PRO A N 1
ATOM 652 C CA . PRO A 1 86 ? 3.355 -9.610 4.697 1.00 90.62 86 PRO A CA 1
ATOM 653 C C . PRO A 1 86 ? 1.911 -9.279 4.297 1.00 90.62 86 PRO A C 1
ATOM 655 O O . PRO A 1 86 ? 1.228 -8.480 4.946 1.00 90.62 86 PRO A O 1
ATOM 658 N N . VAL A 1 87 ? 1.439 -9.904 3.222 1.00 90.69 87 VAL A N 1
ATOM 659 C CA . VAL A 1 87 ? 0.075 -9.769 2.708 1.00 90.69 87 VAL A CA 1
ATOM 660 C C . VAL A 1 87 ? -0.489 -11.174 2.470 1.00 90.69 87 VAL A C 1
ATOM 662 O O . VAL A 1 87 ? -0.010 -11.874 1.575 1.00 90.69 87 VAL A O 1
ATOM 665 N N . PRO A 1 88 ? -1.487 -11.616 3.253 1.00 89.06 88 PRO A N 1
ATOM 666 C CA . PRO A 1 88 ? -2.060 -12.952 3.112 1.00 89.06 88 PRO A CA 1
ATOM 667 C C . PRO A 1 88 ? -2.986 -13.056 1.892 1.00 89.06 88 PRO A C 1
ATOM 669 O O . PRO A 1 88 ? -3.484 -12.047 1.377 1.00 89.06 88 PRO A O 1
ATOM 672 N N . TYR A 1 89 ? -3.284 -14.286 1.459 1.00 84.56 89 TYR A N 1
ATOM 673 C CA . TYR A 1 89 ? -4.411 -14.523 0.553 1.00 84.56 89 TYR A CA 1
ATOM 674 C C . TYR A 1 89 ? -5.714 -13.978 1.160 1.00 84.56 89 TYR A C 1
ATOM 676 O O . TYR A 1 89 ? -6.009 -14.145 2.341 1.00 84.56 89 TYR A O 1
ATOM 684 N N . GLY A 1 90 ? -6.520 -13.334 0.318 1.00 84.56 90 GLY A N 1
ATOM 685 C CA . GLY A 1 90 ? -7.867 -12.912 0.675 1.00 84.56 90 GLY A CA 1
ATOM 686 C C . GLY A 1 90 ? -8.828 -14.094 0.585 1.00 84.56 90 GLY A C 1
ATOM 687 O O . GLY A 1 90 ? -8.712 -14.915 -0.325 1.00 84.56 90 GLY A O 1
ATOM 688 N N . SER A 1 91 ? -9.807 -14.151 1.489 1.00 80.75 91 SER A N 1
ATOM 689 C CA . SER A 1 91 ? -10.825 -15.212 1.509 1.00 80.75 91 SER A CA 1
ATOM 690 C C . SER A 1 91 ? -11.731 -15.207 0.274 1.00 80.75 91 SER A C 1
ATOM 692 O O . SER A 1 91 ? -12.236 -16.250 -0.128 1.00 80.75 91 SER A O 1
ATOM 694 N N . ARG A 1 92 ? -11.924 -14.040 -0.351 1.00 83.38 92 ARG A N 1
ATOM 695 C CA . ARG A 1 92 ? -12.686 -13.874 -1.593 1.00 83.38 92 ARG A CA 1
ATOM 696 C C . ARG A 1 92 ? -11.722 -13.806 -2.784 1.00 83.38 92 ARG A C 1
ATOM 698 O O . ARG A 1 92 ? -10.987 -12.820 -2.885 1.00 83.38 92 ARG A O 1
ATOM 705 N N . PRO A 1 93 ? -11.733 -14.787 -3.710 1.00 82.25 93 PRO A N 1
ATOM 706 C CA . PRO A 1 93 ? -10.793 -14.822 -4.831 1.00 82.25 93 PRO A CA 1
ATOM 707 C C . PRO A 1 93 ? -10.822 -13.569 -5.712 1.00 82.25 93 PRO A C 1
ATOM 709 O O . PRO A 1 93 ? -9.763 -13.090 -6.106 1.00 82.25 93 PRO A O 1
ATOM 712 N N . SER A 1 94 ? -12.009 -12.999 -5.953 1.00 84.19 94 SER A N 1
ATOM 713 C CA . SER A 1 94 ? -12.209 -11.845 -6.844 1.00 84.19 94 SER A CA 1
ATOM 714 C C . SER A 1 94 ? -11.590 -10.534 -6.348 1.00 84.19 94 SER A C 1
ATOM 716 O O . SER A 1 94 ? -11.454 -9.596 -7.125 1.00 84.19 94 SER A O 1
ATOM 718 N N . ILE A 1 95 ? -11.232 -10.450 -5.065 1.00 84.88 95 ILE A N 1
ATOM 719 C CA . ILE A 1 95 ? -10.621 -9.259 -4.449 1.00 84.88 95 ILE A CA 1
ATOM 720 C C . ILE A 1 95 ? -9.327 -9.607 -3.705 1.00 84.88 95 ILE A C 1
ATOM 722 O O . ILE A 1 95 ? -8.859 -8.849 -2.858 1.00 84.88 95 ILE A O 1
ATOM 726 N N . CYS A 1 96 ? -8.759 -10.784 -3.969 1.00 87.19 96 CYS A N 1
ATOM 727 C CA . CYS A 1 96 ? -7.556 -11.223 -3.288 1.00 87.19 96 CYS A CA 1
ATOM 728 C C . CYS A 1 96 ? -6.325 -10.481 -3.843 1.00 87.19 96 CYS A C 1
ATOM 730 O O . CYS A 1 96 ? -6.001 -10.662 -5.018 1.00 87.19 96 CYS A O 1
ATOM 732 N N . PRO A 1 97 ? -5.578 -9.726 -3.011 1.00 91.38 97 PRO A N 1
ATOM 733 C CA . PRO A 1 97 ? -4.423 -8.960 -3.480 1.00 91.38 97 PRO A CA 1
ATOM 734 C C . PRO A 1 97 ? -3.295 -9.862 -3.989 1.00 91.38 97 PRO A C 1
ATOM 736 O O . PRO A 1 97 ? -2.653 -9.531 -4.978 1.00 91.38 97 PRO A O 1
ATOM 739 N N . VAL A 1 98 ? -3.089 -11.024 -3.359 1.00 91.75 98 VAL A N 1
ATOM 740 C CA . VAL A 1 98 ? -2.060 -11.985 -3.777 1.00 91.75 98 VAL A CA 1
ATOM 741 C C . VAL A 1 98 ? -2.365 -12.554 -5.158 1.00 91.75 98 VAL A C 1
ATOM 743 O O . VAL A 1 98 ? -1.500 -12.536 -6.022 1.00 91.75 98 VAL A O 1
ATOM 746 N N . ARG A 1 99 ? -3.610 -12.980 -5.404 1.00 89.12 99 ARG A N 1
ATOM 747 C CA . ARG A 1 99 ? -4.027 -13.492 -6.720 1.00 89.12 99 ARG A CA 1
ATOM 748 C C . ARG A 1 99 ? -3.977 -12.405 -7.790 1.00 89.12 99 ARG A C 1
ATOM 750 O O . ARG A 1 99 ? -3.497 -12.673 -8.884 1.00 89.12 99 ARG A O 1
ATOM 757 N N . ALA A 1 100 ? -4.433 -11.193 -7.468 1.00 92.69 100 ALA A N 1
ATOM 758 C CA . ALA A 1 100 ? -4.371 -10.057 -8.383 1.00 92.69 100 ALA A CA 1
ATOM 759 C C . ALA A 1 100 ? -2.922 -9.710 -8.759 1.00 92.69 100 ALA A C 1
ATOM 761 O O . ALA A 1 100 ? -2.627 -9.496 -9.930 1.00 92.69 100 ALA A O 1
ATOM 762 N N . TRP A 1 101 ? -2.010 -9.716 -7.781 1.00 93.69 101 TRP A N 1
ATOM 763 C CA . TRP A 1 101 ? -0.583 -9.519 -8.019 1.00 93.69 101 TRP A CA 1
ATOM 764 C C . TRP A 1 101 ? 0.021 -10.631 -8.878 1.00 93.69 101 TRP A C 1
ATOM 766 O O . TRP A 1 101 ? 0.720 -10.327 -9.835 1.00 93.69 101 TRP A O 1
ATOM 776 N N . THR A 1 102 ? -0.258 -11.903 -8.580 1.00 90.94 102 THR A N 1
ATOM 777 C CA . THR A 1 102 ? 0.251 -13.030 -9.376 1.00 90.94 102 THR A CA 1
ATOM 778 C C . THR A 1 102 ? -0.215 -12.944 -10.826 1.00 90.94 102 THR A C 1
ATOM 780 O O . THR A 1 102 ? 0.615 -13.038 -11.724 1.00 90.94 102 THR A O 1
ATOM 783 N N . ALA A 1 103 ? -1.509 -12.693 -11.049 1.00 90.88 103 ALA A N 1
ATOM 784 C CA . ALA A 1 103 ? -2.072 -12.554 -12.390 1.00 90.88 103 ALA A CA 1
ATOM 785 C C . ALA A 1 103 ? -1.454 -11.372 -13.151 1.00 90.88 103 ALA A C 1
ATOM 787 O O . ALA A 1 103 ? -1.146 -11.487 -14.333 1.00 90.88 103 ALA A O 1
ATOM 788 N N . TRP A 1 104 ? -1.231 -10.244 -12.471 1.00 93.25 104 TRP A N 1
ATOM 789 C CA . TRP A 1 104 ? -0.538 -9.107 -13.067 1.00 93.25 104 TRP A CA 1
ATOM 790 C C . TRP A 1 104 ? 0.919 -9.422 -13.401 1.00 93.25 104 TRP A C 1
ATOM 792 O O . TRP A 1 104 ? 1.353 -9.143 -14.510 1.00 93.25 104 TRP A O 1
ATOM 802 N N . LYS A 1 105 ? 1.670 -10.006 -12.461 1.00 92.88 105 LYS A N 1
ATOM 803 C CA . LYS A 1 105 ? 3.087 -10.335 -12.641 1.00 92.88 105 LYS A CA 1
ATOM 804 C C . LYS A 1 105 ? 3.292 -11.229 -13.865 1.00 92.88 105 LYS A C 1
ATOM 806 O O . LYS A 1 105 ? 4.232 -11.011 -14.621 1.00 92.88 105 LYS A O 1
ATOM 811 N N . GLU A 1 106 ? 2.409 -12.210 -14.037 1.00 91.44 106 GLU A N 1
ATOM 812 C CA . GLU A 1 106 ? 2.387 -13.106 -15.192 1.00 91.44 106 GLU A CA 1
ATOM 813 C C . GLU A 1 106 ? 2.028 -12.354 -16.479 1.00 91.44 106 GLU A C 1
ATOM 815 O O . GLU A 1 106 ? 2.805 -12.378 -17.426 1.00 91.44 106 GLU A O 1
ATOM 820 N N . ALA A 1 107 ? 0.912 -11.617 -16.497 1.00 92.06 107 ALA A N 1
ATOM 821 C CA . ALA A 1 107 ? 0.460 -10.884 -17.682 1.00 92.06 107 ALA A CA 1
ATOM 822 C C . ALA A 1 107 ? 1.422 -9.770 -18.124 1.00 92.06 107 ALA A C 1
ATOM 824 O O . ALA A 1 107 ? 1.450 -9.410 -19.299 1.00 92.06 107 ALA A O 1
ATOM 825 N N . ALA A 1 108 ? 2.178 -9.202 -17.184 1.00 91.88 108 ALA A N 1
ATOM 826 C CA . ALA A 1 108 ? 3.170 -8.171 -17.448 1.00 91.88 108 ALA A CA 1
ATOM 827 C C . ALA A 1 108 ? 4.595 -8.711 -17.628 1.00 91.88 108 ALA A C 1
ATOM 829 O O . ALA A 1 108 ? 5.518 -7.910 -17.780 1.00 91.88 108 ALA A O 1
ATOM 830 N N . GLU A 1 109 ? 4.762 -10.038 -17.594 1.00 91.69 109 GLU A N 1
ATOM 831 C CA . GLU A 1 109 ? 6.037 -10.738 -17.772 1.00 91.69 109 GLU A CA 1
ATOM 832 C C . GLU A 1 109 ? 7.154 -10.171 -16.874 1.00 91.69 109 GLU A C 1
ATOM 834 O O . GLU A 1 109 ? 8.303 -10.012 -17.282 1.00 91.69 109 GLU A O 1
ATOM 839 N N . LEU A 1 110 ? 6.818 -9.834 -15.622 1.00 90.38 110 LEU A N 1
ATOM 840 C CA . LEU A 1 110 ? 7.775 -9.230 -14.693 1.00 90.38 110 LEU A CA 1
ATOM 841 C C . LEU A 1 110 ? 8.728 -10.297 -14.146 1.00 90.38 110 LEU A C 1
ATOM 843 O O . LEU A 1 110 ? 8.362 -11.106 -13.281 1.00 90.38 110 LEU A O 1
ATOM 847 N N . THR A 1 111 ? 9.967 -10.276 -14.627 1.00 87.00 111 THR A N 1
ATOM 848 C CA . THR A 1 111 ? 11.010 -11.235 -14.240 1.00 87.00 111 THR A CA 1
ATOM 849 C C . THR A 1 111 ? 12.025 -10.662 -13.259 1.00 87.00 111 THR A C 1
ATOM 851 O O . THR A 1 111 ? 12.504 -11.399 -12.397 1.00 87.00 111 THR A O 1
ATOM 854 N N . ASP A 1 112 ? 12.338 -9.369 -13.365 1.00 87.00 112 ASP A N 1
ATOM 855 C CA . ASP A 1 112 ? 13.305 -8.696 -12.499 1.00 87.00 112 ASP A CA 1
ATOM 856 C C . ASP A 1 112 ? 12.620 -8.194 -11.209 1.00 87.00 112 ASP A C 1
ATOM 858 O O . ASP A 1 112 ? 11.681 -7.396 -11.283 1.00 87.00 112 ASP A O 1
ATOM 862 N N . PRO A 1 113 ? 13.032 -8.671 -10.018 1.00 82.75 113 PRO A N 1
ATOM 863 C CA . PRO A 1 113 ? 12.465 -8.220 -8.750 1.00 82.75 113 PRO A CA 1
ATOM 864 C C . PRO A 1 113 ? 12.817 -6.772 -8.372 1.00 82.75 113 PRO A C 1
ATOM 866 O O . PRO A 1 113 ? 12.150 -6.231 -7.488 1.00 82.75 113 PRO A O 1
ATOM 869 N N . ASP A 1 114 ? 13.841 -6.166 -8.980 1.00 85.50 114 ASP A N 1
ATOM 870 C CA . ASP A 1 114 ? 14.253 -4.781 -8.718 1.00 85.50 114 ASP A CA 1
ATOM 871 C C . ASP A 1 114 ? 13.672 -3.775 -9.741 1.00 85.50 114 ASP A C 1
ATOM 873 O O . ASP A 1 114 ? 13.824 -2.564 -9.563 1.00 85.50 114 ASP A O 1
ATOM 877 N N . ASP A 1 115 ? 12.953 -4.250 -10.766 1.00 89.81 115 ASP A N 1
ATOM 878 C CA . ASP A 1 115 ? 12.223 -3.411 -11.726 1.00 89.81 115 ASP A CA 1
ATOM 879 C C . ASP A 1 115 ? 10.853 -2.951 -11.170 1.00 89.81 115 ASP A C 1
ATOM 881 O O . ASP A 1 115 ? 10.380 -3.355 -10.099 1.00 89.81 115 ASP A O 1
ATOM 885 N N . TYR A 1 116 ? 10.181 -2.056 -11.889 1.00 92.38 116 TYR A N 1
ATOM 886 C CA . TYR A 1 116 ? 8.911 -1.476 -11.489 1.00 92.38 116 TYR A CA 1
ATOM 887 C C . TYR A 1 116 ? 7.800 -2.527 -11.386 1.00 92.38 116 TYR A C 1
ATOM 889 O O . TYR A 1 116 ? 7.286 -3.029 -12.384 1.00 92.38 116 TYR A O 1
ATOM 897 N N . ALA A 1 117 ? 7.308 -2.739 -10.162 1.00 91.25 117 ALA A N 1
ATOM 898 C CA . ALA A 1 117 ? 6.155 -3.602 -9.893 1.00 91.25 117 ALA A CA 1
ATOM 899 C C . ALA A 1 117 ? 4.892 -3.203 -10.684 1.00 91.25 117 ALA A C 1
ATOM 901 O O . ALA A 1 117 ? 4.086 -4.058 -11.045 1.00 91.25 117 ALA A O 1
ATOM 902 N N . TRP A 1 118 ? 4.721 -1.908 -10.972 1.00 92.88 118 TRP A N 1
ATOM 903 C CA . TRP A 1 118 ? 3.634 -1.376 -11.793 1.00 92.88 118 TRP A CA 1
ATOM 904 C C . TRP A 1 118 ? 4.216 -0.553 -12.937 1.00 92.88 118 TRP A C 1
ATOM 906 O O . TRP A 1 118 ? 4.635 0.588 -12.738 1.00 92.88 118 TRP A O 1
ATOM 916 N N . ARG A 1 119 ? 4.242 -1.128 -14.138 1.00 92.75 119 ARG A N 1
ATOM 917 C CA . ARG A 1 119 ? 4.740 -0.475 -15.355 1.00 92.75 119 ARG A CA 1
ATOM 918 C C . ARG A 1 119 ? 3.646 0.346 -16.022 1.00 92.75 119 ARG A C 1
ATOM 920 O O . ARG A 1 119 ? 2.469 -0.014 -15.968 1.00 92.75 119 ARG A O 1
ATOM 927 N N . ARG A 1 120 ? 4.022 1.464 -16.645 1.00 92.25 120 ARG A N 1
ATOM 928 C CA . ARG A 1 120 ? 3.070 2.283 -17.408 1.00 92.25 120 ARG A CA 1
ATOM 929 C C . ARG A 1 120 ? 2.537 1.495 -18.599 1.00 92.25 120 ARG A C 1
ATOM 931 O O . ARG A 1 120 ? 3.235 0.668 -19.178 1.00 92.25 120 ARG A O 1
ATOM 938 N N . LEU A 1 121 ? 1.309 1.820 -18.987 1.00 90.06 121 LEU A N 1
ATOM 939 C CA . LEU A 1 121 ? 0.679 1.314 -20.198 1.00 90.06 121 LEU A CA 1
ATOM 940 C C . LEU A 1 121 ? 0.501 2.456 -21.191 1.00 90.06 121 LEU A C 1
ATOM 942 O O . LEU A 1 121 ? 0.086 3.556 -20.816 1.00 90.06 121 LEU A O 1
ATOM 946 N N . HIS A 1 122 ? 0.764 2.182 -22.463 1.00 88.69 122 HIS A N 1
ATOM 947 C CA . HIS A 1 122 ? 0.438 3.112 -23.528 1.00 88.69 122 HIS A CA 1
ATOM 948 C C . HIS A 1 122 ? -1.087 3.272 -23.611 1.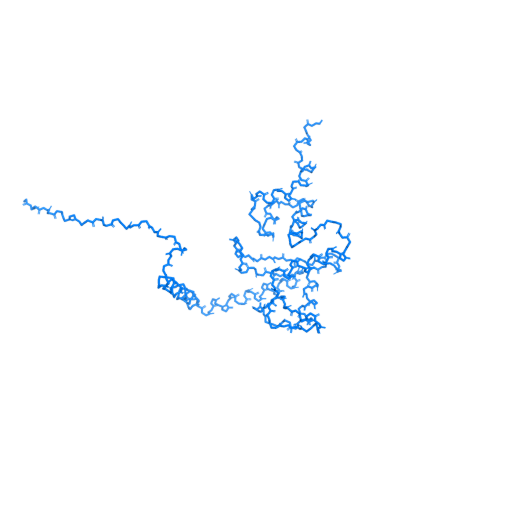00 88.69 122 HIS A C 1
ATOM 950 O O . HIS A 1 122 ? -1.805 2.307 -23.867 1.00 88.69 122 HIS A O 1
ATOM 956 N N . SER A 1 123 ? -1.591 4.497 -23.458 1.00 84.00 123 SER A N 1
ATOM 957 C CA . SER A 1 123 ? -3.031 4.787 -23.334 1.00 84.00 123 SER A CA 1
ATOM 958 C C . SER A 1 123 ? -3.887 4.267 -24.495 1.00 84.00 123 SER A C 1
ATOM 960 O O . SER A 1 123 ? -5.005 3.825 -24.274 1.00 84.00 123 SER A O 1
ATOM 962 N N . ARG A 1 124 ? -3.366 4.308 -25.728 1.00 87.56 124 ARG A N 1
ATOM 963 C CA . ARG A 1 124 ? -4.069 3.830 -26.934 1.00 87.56 124 ARG A CA 1
ATOM 964 C C . ARG A 1 124 ? -3.892 2.341 -27.247 1.00 87.56 124 ARG A C 1
ATOM 966 O O . ARG A 1 124 ? -4.819 1.716 -27.745 1.00 87.56 124 ARG A O 1
ATOM 973 N N . TRP A 1 125 ? -2.694 1.804 -27.038 1.00 90.25 125 TRP A N 1
ATOM 974 C CA . TRP A 1 125 ? -2.305 0.475 -27.528 1.00 90.25 125 TRP A CA 1
ATOM 975 C C . TRP A 1 125 ? -2.269 -0.575 -26.420 1.00 90.25 125 TRP A C 1
ATOM 977 O O . TRP A 1 125 ? -2.112 -1.753 -26.706 1.00 90.25 125 TRP A O 1
ATOM 987 N N . HIS A 1 126 ? -2.397 -0.141 -25.162 1.00 83.62 126 HIS A N 1
ATOM 988 C CA . HIS A 1 126 ? -2.335 -0.976 -23.964 1.00 83.62 126 HIS A CA 1
ATOM 989 C C . HIS A 1 126 ? -1.071 -1.847 -23.884 1.00 83.62 126 HIS A C 1
ATOM 991 O O . HIS A 1 126 ? -1.070 -2.898 -23.253 1.00 83.62 126 HIS A O 1
ATOM 997 N N . THR A 1 127 ? 0.020 -1.393 -24.500 1.00 90.81 127 THR A N 1
ATOM 998 C CA . THR A 1 127 ? 1.336 -2.027 -24.423 1.00 90.81 127 THR A CA 1
ATOM 999 C C . THR A 1 127 ? 2.104 -1.521 -23.207 1.00 90.81 127 THR A C 1
ATOM 1001 O O . THR A 1 127 ? 1.976 -0.354 -22.823 1.00 90.81 127 THR A O 1
ATOM 1004 N N . LEU A 1 128 ? 2.906 -2.392 -22.592 1.00 92.00 128 LEU A N 1
ATOM 1005 C CA . LEU A 1 128 ? 3.768 -2.022 -21.469 1.00 92.00 128 LEU A CA 1
ATOM 1006 C C . LEU A 1 128 ? 4.891 -1.104 -21.934 1.00 92.00 128 LEU A C 1
ATOM 1008 O O . LEU A 1 128 ? 5.496 -1.309 -22.984 1.00 92.00 128 LEU A O 1
ATOM 1012 N N . MET A 1 129 ? 5.163 -0.092 -21.124 1.00 91.94 129 MET A N 1
ATOM 1013 C CA . MET A 1 129 ? 6.274 0.824 -21.321 1.00 91.94 129 MET A CA 1
ATOM 1014 C C . MET A 1 129 ? 7.416 0.484 -20.366 1.00 91.94 129 MET 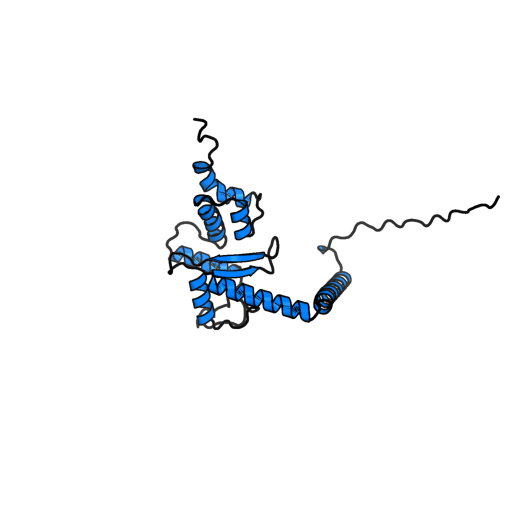A C 1
ATOM 1016 O O . MET A 1 129 ? 7.214 -0.168 -19.342 1.00 91.94 129 MET A O 1
ATOM 1020 N N . GLU A 1 130 ? 8.608 0.988 -20.680 1.00 88.75 130 GLU A N 1
ATOM 1021 C CA . GLU A 1 130 ? 9.803 0.740 -19.875 1.00 88.75 130 GLU A CA 1
ATOM 1022 C C . GLU A 1 130 ? 9.663 1.270 -18.440 1.00 88.75 130 GLU A C 1
ATOM 1024 O O . GLU A 1 130 ? 9.950 0.555 -17.486 1.00 88.75 130 GLU A O 1
ATOM 1029 N N . GLY A 1 131 ? 9.138 2.489 -18.285 1.00 91.81 131 GLY A N 1
ATOM 1030 C CA . GLY A 1 131 ? 9.045 3.168 -16.993 1.00 91.81 131 GLY A CA 1
ATOM 1031 C C . GLY A 1 131 ? 7.867 2.756 -16.101 1.00 91.81 131 GLY A C 1
ATOM 1032 O O . GLY A 1 131 ? 6.791 2.361 -16.561 1.00 91.81 131 GLY A O 1
ATOM 1033 N N . GLY A 1 132 ? 8.050 2.956 -14.795 1.00 92.94 132 GLY A N 1
ATOM 1034 C CA . GLY A 1 132 ? 7.036 2.734 -13.765 1.00 92.94 132 GLY A CA 1
ATOM 1035 C C . GLY A 1 132 ? 5.909 3.768 -13.742 1.00 92.94 132 GLY A C 1
ATOM 1036 O O . GLY A 1 132 ? 6.077 4.931 -14.139 1.00 92.94 132 GLY A O 1
ATOM 1037 N N . LEU A 1 133 ? 4.738 3.351 -13.250 1.00 92.44 133 LEU A N 1
ATOM 1038 C CA . LEU A 1 133 ? 3.604 4.238 -12.991 1.00 92.44 133 LEU A CA 1
ATOM 1039 C C . LEU A 1 133 ? 4.027 5.418 -12.114 1.00 92.44 133 LEU A C 1
ATOM 1041 O O . LEU A 1 133 ? 4.827 5.272 -11.192 1.00 92.44 133 LEU A O 1
ATOM 1045 N N . GLN A 1 134 ? 3.472 6.594 -12.396 1.00 90.44 134 GLN A N 1
ATOM 1046 C CA . GLN A 1 134 ? 3.672 7.760 -11.538 1.00 90.44 134 GLN A CA 1
ATOM 1047 C C . GLN A 1 134 ? 2.690 7.755 -10.364 1.00 90.44 134 GLN A C 1
ATOM 1049 O O . GLN A 1 134 ? 1.586 7.215 -10.508 1.00 90.44 134 GLN A O 1
ATOM 1054 N N . PRO A 1 135 ? 3.053 8.364 -9.220 1.00 87.56 135 PRO A N 1
ATOM 1055 C CA . PRO A 1 135 ? 2.162 8.488 -8.068 1.00 87.56 135 PRO A CA 1
ATOM 1056 C C . PRO A 1 135 ? 0.785 9.068 -8.421 1.00 87.56 135 PRO A C 1
ATOM 1058 O O . PRO A 1 135 ? -0.239 8.562 -7.961 1.00 87.56 135 PRO A O 1
ATOM 1061 N N . GLU A 1 136 ? 0.746 10.073 -9.293 1.00 89.44 136 GLU A N 1
ATOM 1062 C CA . GLU A 1 136 ? -0.476 10.721 -9.771 1.00 89.44 136 GLU A CA 1
ATOM 1063 C C . GLU A 1 136 ? -1.331 9.732 -10.568 1.00 89.44 136 GLU A C 1
ATOM 1065 O O . GLU A 1 136 ? -2.519 9.567 -10.294 1.00 89.44 136 GLU A O 1
ATOM 1070 N N . SER A 1 137 ? -0.705 8.973 -11.476 1.00 90.38 137 SER A N 1
ATOM 1071 C CA . SER A 1 137 ? -1.388 7.945 -12.268 1.00 90.38 137 SER A CA 1
ATOM 1072 C C . SER A 1 137 ? -1.992 6.844 -11.395 1.00 90.38 137 SER A C 1
ATOM 1074 O O . SER A 1 137 ? -3.063 6.329 -11.714 1.00 90.38 137 SER A O 1
ATOM 1076 N N . ILE A 1 138 ? -1.339 6.484 -10.284 1.00 90.12 138 ILE A N 1
ATOM 1077 C CA . ILE A 1 138 ? -1.893 5.537 -9.305 1.00 90.12 138 ILE A CA 1
ATOM 1078 C C . ILE A 1 138 ? -3.154 6.131 -8.662 1.00 90.12 138 ILE A C 1
ATOM 1080 O O . ILE A 1 138 ? -4.170 5.443 -8.544 1.00 90.12 138 ILE A O 1
ATOM 1084 N N . GLY A 1 139 ? -3.113 7.413 -8.288 1.00 91.06 139 GLY A N 1
ATOM 1085 C CA . GLY A 1 139 ? -4.271 8.145 -7.775 1.00 91.06 139 GLY A CA 1
ATOM 1086 C C . GLY A 1 139 ? -5.449 8.146 -8.751 1.00 91.06 139 GLY A C 1
ATOM 1087 O O . GLY A 1 139 ? -6.578 7.850 -8.349 1.00 91.06 139 GLY A O 1
ATOM 1088 N N . ASP A 1 140 ? -5.189 8.387 -10.035 1.00 91.12 140 ASP A N 1
ATOM 1089 C CA . ASP A 1 140 ? -6.217 8.368 -11.079 1.00 91.12 140 ASP A CA 1
ATOM 1090 C C . ASP A 1 140 ? -6.803 6.968 -11.287 1.00 91.12 140 ASP A C 1
ATOM 1092 O O . ASP A 1 140 ? -8.016 6.811 -11.423 1.00 91.12 140 ASP A O 1
ATOM 1096 N N . VAL A 1 141 ? -5.963 5.924 -11.284 1.00 90.94 141 VAL A N 1
ATOM 1097 C CA . VAL A 1 141 ? -6.417 4.525 -11.382 1.00 90.94 141 VAL A CA 1
ATOM 1098 C C . VAL A 1 141 ? -7.365 4.182 -10.236 1.00 90.94 141 VAL A C 1
ATOM 1100 O O . VAL A 1 141 ? -8.415 3.583 -10.476 1.00 90.94 141 VAL A O 1
ATOM 1103 N N . ILE A 1 142 ? -7.020 4.581 -9.009 1.00 91.75 142 ILE A N 1
ATOM 1104 C CA . ILE A 1 142 ? -7.843 4.352 -7.816 1.00 91.75 142 ILE A CA 1
ATOM 1105 C C . ILE A 1 142 ? -9.156 5.132 -7.905 1.00 91.75 142 ILE A C 1
ATOM 1107 O O . ILE A 1 142 ? -10.214 4.569 -7.629 1.00 91.75 142 ILE A O 1
ATOM 1111 N N . THR A 1 143 ? -9.105 6.391 -8.338 1.00 92.81 143 THR A N 1
ATOM 1112 C CA . THR A 1 143 ? -10.297 7.238 -8.496 1.00 92.81 143 THR A CA 1
ATOM 1113 C C . THR A 1 143 ? -11.266 6.624 -9.504 1.00 92.81 143 THR A C 1
ATOM 1115 O O . THR A 1 143 ? -12.411 6.334 -9.159 1.00 92.81 143 THR A O 1
ATOM 1118 N N . ARG A 1 144 ? -10.774 6.268 -10.698 1.00 91.75 144 ARG A N 1
ATOM 1119 C CA . ARG A 1 144 ? -11.573 5.575 -11.721 1.00 91.75 144 ARG A CA 1
ATOM 1120 C C . ARG A 1 144 ? -12.109 4.228 -11.240 1.00 91.75 144 ARG A C 1
ATOM 1122 O O . ARG A 1 144 ? -13.164 3.791 -11.686 1.00 91.75 144 ARG A O 1
ATOM 1129 N N . ALA A 1 145 ? -11.369 3.510 -10.393 1.00 90.88 145 ALA A N 1
ATOM 1130 C CA . ALA A 1 145 ? -11.847 2.255 -9.816 1.00 90.88 145 ALA A CA 1
ATOM 1131 C C . ALA A 1 145 ? -13.027 2.482 -8.860 1.00 90.88 145 ALA A C 1
ATOM 1133 O O . ALA A 1 145 ? -13.975 1.703 -8.896 1.00 90.88 145 ALA A O 1
ATOM 1134 N N . GLY A 1 146 ? -12.993 3.552 -8.061 1.00 91.06 146 GLY A N 1
ATOM 1135 C CA . GLY A 1 146 ? -14.113 3.953 -7.207 1.00 91.06 146 GLY A CA 1
ATOM 1136 C C . GLY A 1 146 ? -15.350 4.357 -8.009 1.00 91.06 146 GLY A C 1
ATOM 1137 O O . GLY A 1 146 ? -16.443 3.886 -7.709 1.00 91.06 146 GLY A O 1
ATOM 1138 N N . GLU A 1 147 ? -15.167 5.135 -9.078 1.00 93.06 147 GLU A N 1
ATOM 1139 C CA . GLU A 1 147 ? -16.247 5.519 -10.001 1.00 93.06 147 GLU A CA 1
ATOM 1140 C C . GLU A 1 147 ? -16.904 4.291 -10.644 1.00 93.06 147 GLU A C 1
ATOM 1142 O O . GLU A 1 147 ? -18.123 4.141 -10.598 1.00 93.06 147 GLU A O 1
ATOM 1147 N N . ARG A 1 148 ? -16.103 3.353 -11.172 1.00 92.75 148 ARG A N 1
ATOM 1148 C CA . ARG A 1 148 ? -16.622 2.092 -11.738 1.00 92.75 148 ARG A CA 1
ATOM 1149 C C . ARG A 1 148 ? -17.348 1.223 -10.712 1.00 92.75 148 ARG A C 1
ATOM 1151 O O . ARG A 1 148 ? -18.200 0.431 -11.096 1.00 92.75 148 ARG A O 1
ATOM 1158 N N . ALA A 1 149 ? -16.989 1.337 -9.436 1.00 90.19 149 ALA A N 1
ATOM 1159 C CA . ALA A 1 149 ? -17.640 0.623 -8.345 1.00 90.19 149 ALA A CA 1
ATOM 1160 C C . ALA A 1 149 ? -18.906 1.332 -7.824 1.00 90.19 149 ALA A C 1
ATOM 1162 O O . ALA A 1 149 ? -19.546 0.805 -6.918 1.00 90.19 149 ALA A O 1
ATOM 1163 N N . GLY A 1 150 ? -19.268 2.502 -8.369 1.00 92.94 150 GLY A N 1
ATOM 1164 C CA . GLY A 1 150 ? -20.440 3.265 -7.935 1.00 92.94 150 GLY A CA 1
ATOM 1165 C C . GLY A 1 150 ? -20.293 3.882 -6.542 1.00 92.94 150 GLY A C 1
ATOM 1166 O O . GLY A 1 150 ? -21.288 4.092 -5.857 1.00 92.94 150 GLY A O 1
ATOM 1167 N N . ILE A 1 151 ? -19.062 4.137 -6.084 1.00 89.56 151 ILE A N 1
ATOM 1168 C CA . ILE A 1 151 ? -18.825 4.761 -4.778 1.00 89.56 151 ILE A CA 1
ATOM 1169 C C . ILE A 1 151 ? -19.150 6.257 -4.881 1.00 89.56 151 ILE A C 1
ATOM 1171 O O . ILE A 1 151 ? -18.458 6.998 -5.572 1.00 89.56 151 ILE A O 1
ATOM 1175 N N . GLU A 1 152 ? -20.182 6.698 -4.161 1.00 87.19 152 GLU A N 1
ATOM 1176 C CA . GLU A 1 152 ? -20.691 8.081 -4.211 1.00 87.19 152 GLU A CA 1
ATOM 1177 C C . GLU A 1 152 ? -19.741 9.114 -3.587 1.00 87.19 152 GLU A C 1
ATOM 1179 O O . GLU A 1 152 ? -19.787 10.302 -3.904 1.00 87.19 152 GLU A O 1
ATOM 1184 N N . ILE A 1 153 ? -18.848 8.671 -2.699 1.00 86.25 153 ILE A N 1
ATOM 1185 C CA . ILE A 1 153 ? -17.815 9.528 -2.115 1.00 86.25 153 ILE A CA 1
ATOM 1186 C C . ILE A 1 153 ? -16.573 9.566 -3.005 1.00 86.25 153 ILE A C 1
ATOM 1188 O O . ILE A 1 153 ? -16.181 8.562 -3.598 1.00 86.25 153 ILE A O 1
ATOM 1192 N N . ARG A 1 154 ? -15.878 10.711 -3.026 1.00 84.88 154 ARG A N 1
ATOM 1193 C CA . ARG A 1 154 ? -14.620 10.852 -3.770 1.00 84.88 154 ARG A CA 1
ATOM 1194 C C . ARG A 1 154 ? -13.578 9.844 -3.271 1.00 84.88 154 ARG A C 1
ATOM 1196 O O . ARG A 1 154 ? -12.940 10.037 -2.233 1.00 84.88 154 ARG A O 1
ATOM 1203 N N . PHE A 1 155 ? -13.383 8.780 -4.041 1.00 88.69 155 PHE A N 1
ATOM 1204 C CA . PHE A 1 155 ? -12.406 7.742 -3.753 1.00 88.69 155 PHE A CA 1
ATOM 1205 C C . PHE A 1 155 ? -11.040 8.174 -4.294 1.00 88.69 155 PHE A C 1
ATOM 1207 O O . PHE A 1 155 ? -10.902 8.450 -5.477 1.00 88.69 155 PHE A O 1
ATOM 1214 N N . THR A 1 156 ? -10.030 8.284 -3.431 1.00 90.12 156 THR A N 1
ATOM 1215 C CA . THR A 1 156 ? -8.684 8.758 -3.803 1.00 90.12 156 THR A CA 1
ATOM 1216 C C . THR A 1 156 ? -7.623 7.770 -3.334 1.00 90.12 156 THR A C 1
ATOM 1218 O O . THR A 1 156 ? -7.925 6.817 -2.615 1.00 90.12 156 THR A O 1
ATOM 1221 N N . GLY A 1 157 ? -6.352 8.012 -3.668 1.00 86.00 157 GLY A N 1
ATOM 1222 C CA . GLY A 1 157 ? -5.241 7.142 -3.262 1.00 86.00 157 GLY A CA 1
ATOM 1223 C C . GLY A 1 157 ? -5.131 6.877 -1.751 1.00 86.00 157 GLY A C 1
ATOM 1224 O O . GLY A 1 157 ? -4.631 5.830 -1.346 1.00 86.00 157 GLY A O 1
ATOM 1225 N N . HIS A 1 158 ? -5.648 7.772 -0.902 1.00 90.06 158 HIS A N 1
ATOM 1226 C CA . HIS A 1 158 ? -5.657 7.578 0.553 1.00 90.06 158 HIS A CA 1
ATOM 1227 C C . HIS A 1 158 ? -6.853 6.760 1.061 1.00 90.06 158 HIS A C 1
ATOM 1229 O O . HIS A 1 158 ? -6.808 6.250 2.183 1.00 90.06 158 HIS A O 1
ATOM 1235 N N . SER A 1 159 ? -7.907 6.597 0.260 1.00 91.44 159 SER A N 1
ATOM 1236 C CA . SER A 1 159 ? -9.133 5.915 0.680 1.00 91.44 159 SER A CA 1
ATOM 1237 C C . SER A 1 159 ? -8.896 4.445 1.065 1.00 91.44 159 SER A C 1
ATOM 1239 O O . SER A 1 159 ? -9.324 4.066 2.159 1.00 91.44 159 SER A O 1
ATOM 1241 N N . PRO A 1 160 ? -8.138 3.625 0.298 1.00 90.56 160 PRO A N 1
ATOM 1242 C CA . PRO A 1 160 ? -7.818 2.253 0.710 1.00 90.56 160 PRO A CA 1
ATOM 1243 C C . PRO A 1 160 ? -7.018 2.180 2.016 1.00 90.56 160 PRO A C 1
ATOM 1245 O O . PRO A 1 160 ? -7.216 1.271 2.818 1.00 90.56 160 PRO A O 1
ATOM 1248 N N . ARG A 1 161 ? -6.131 3.156 2.260 1.00 91.88 161 ARG A N 1
ATOM 1249 C CA . ARG A 1 161 ? -5.315 3.217 3.481 1.00 91.88 161 ARG A CA 1
ATOM 1250 C C . ARG A 1 161 ? -6.182 3.436 4.721 1.00 91.88 161 ARG A C 1
ATOM 1252 O O . ARG A 1 161 ? -5.998 2.733 5.711 1.00 91.88 161 ARG A O 1
ATOM 1259 N N . ARG A 1 162 ? -7.125 4.383 4.656 1.00 93.00 162 ARG A N 1
ATOM 1260 C CA . ARG A 1 162 ? -8.104 4.614 5.728 1.00 93.00 162 ARG A CA 1
ATOM 1261 C C . ARG A 1 162 ? -8.997 3.391 5.917 1.00 93.00 162 ARG A C 1
ATOM 1263 O O . ARG A 1 162 ? -9.115 2.901 7.032 1.00 93.00 162 ARG A O 1
ATOM 1270 N N . GLY A 1 163 ? -9.544 2.861 4.821 1.00 92.06 163 GLY A N 1
ATOM 1271 C CA . GLY A 1 163 ? -10.415 1.686 4.842 1.00 92.06 163 GLY A CA 1
ATOM 1272 C C . GLY A 1 163 ? -9.760 0.464 5.487 1.00 92.06 163 GLY A C 1
ATOM 1273 O O . GLY A 1 163 ? -10.406 -0.212 6.283 1.00 92.06 163 GLY A O 1
ATOM 1274 N N . LEU A 1 164 ? -8.471 0.216 5.218 1.00 93.06 164 LEU A N 1
ATOM 1275 C CA . LEU A 1 164 ? -7.702 -0.849 5.869 1.00 93.06 164 LEU A CA 1
ATOM 1276 C C . LEU A 1 164 ? -7.635 -0.654 7.388 1.00 93.06 164 LEU A C 1
ATOM 1278 O O . LEU A 1 164 ? -7.893 -1.604 8.126 1.00 93.06 164 LEU A O 1
ATOM 1282 N N . ALA A 1 165 ? -7.290 0.550 7.854 1.00 95.25 165 ALA A N 1
ATOM 1283 C CA . ALA A 1 165 ? -7.164 0.836 9.282 1.00 95.25 165 ALA A CA 1
ATOM 1284 C C . ALA A 1 165 ? -8.508 0.676 10.006 1.00 95.25 165 ALA A C 1
ATOM 1286 O O . ALA A 1 165 ? -8.599 -0.093 10.960 1.00 95.25 165 ALA A O 1
ATOM 1287 N N . THR A 1 166 ? -9.560 1.313 9.488 1.00 93.56 166 THR A N 1
ATOM 1288 C CA . THR A 1 166 ? -10.917 1.233 10.042 1.00 93.56 166 THR A CA 1
ATOM 1289 C C . THR A 1 166 ? -11.441 -0.209 10.037 1.00 93.56 166 THR A C 1
ATOM 1291 O O . THR A 1 166 ? -11.886 -0.702 11.067 1.00 93.56 166 THR A O 1
ATOM 1294 N N . SER A 1 167 ? -11.316 -0.939 8.921 1.00 92.62 167 SER A N 1
ATOM 1295 C CA . SER A 1 167 ? -11.802 -2.329 8.826 1.00 92.62 167 SER A CA 1
ATOM 1296 C C . SER A 1 167 ? -11.029 -3.294 9.724 1.00 92.62 167 SER A C 1
ATOM 1298 O O . SER A 1 167 ? -11.596 -4.265 10.216 1.00 92.62 167 SER A O 1
ATOM 1300 N N . SER A 1 168 ? -9.733 -3.052 9.938 1.00 93.69 168 SER A N 1
ATOM 1301 C CA . SER A 1 168 ? -8.929 -3.868 10.853 1.00 93.69 168 SER A CA 1
ATOM 1302 C C . SER A 1 168 ? -9.330 -3.615 12.304 1.00 93.69 168 SER A C 1
ATOM 1304 O O . SER A 1 168 ? -9.432 -4.564 13.078 1.00 93.69 168 SER A O 1
ATOM 1306 N N . ARG A 1 169 ? -9.615 -2.356 12.656 1.00 93.62 169 ARG A N 1
ATOM 1307 C CA . ARG A 1 169 ? -10.096 -1.987 13.990 1.00 93.62 169 ARG A CA 1
ATOM 1308 C C . ARG A 1 169 ? -11.483 -2.548 14.281 1.00 93.62 169 ARG A C 1
ATOM 1310 O O . ARG A 1 169 ? -11.665 -3.109 15.350 1.00 93.62 169 ARG A O 1
ATOM 1317 N N . LEU A 1 170 ? -12.397 -2.521 13.304 1.00 91.56 170 LEU A N 1
ATOM 1318 C CA . LEU A 1 170 ? -13.704 -3.199 13.391 1.00 91.56 170 LEU A CA 1
ATOM 1319 C C . LEU A 1 170 ? -13.579 -4.703 13.679 1.00 91.56 170 LEU A C 1
ATOM 1321 O O . LEU A 1 170 ? -14.478 -5.301 14.253 1.00 91.56 170 LEU A O 1
ATOM 1325 N N . LYS A 1 171 ? -12.466 -5.333 13.283 1.00 91.69 171 LYS A N 1
ATOM 1326 C CA . LYS A 1 171 ? -12.165 -6.738 13.598 1.00 91.69 171 LYS A CA 1
ATOM 1327 C C . LYS A 1 171 ? -11.409 -6.927 14.919 1.00 91.69 171 LYS A C 1
ATOM 1329 O O . LYS A 1 171 ? -10.900 -8.016 15.169 1.00 91.69 171 LYS A O 1
ATOM 1334 N N . GLY A 1 172 ? -11.297 -5.883 15.737 1.00 91.12 172 GLY A N 1
ATOM 1335 C CA . GLY A 1 172 ? -10.645 -5.919 17.044 1.00 91.12 172 GLY A CA 1
ATOM 1336 C C . GLY A 1 172 ? -9.115 -5.911 17.001 1.00 91.12 172 GLY A C 1
ATOM 1337 O O . GLY A 1 172 ? -8.480 -6.175 18.020 1.00 91.12 172 GLY A O 1
ATOM 1338 N N . HIS A 1 173 ? -8.483 -5.628 15.856 1.00 93.62 173 HIS A N 1
ATOM 1339 C CA . HIS A 1 173 ? -7.023 -5.532 15.824 1.00 93.62 173 HIS A CA 1
ATOM 1340 C C . HIS A 1 173 ? -6.522 -4.309 16.604 1.00 93.62 173 HIS A C 1
ATOM 1342 O O . HIS A 1 173 ? -7.083 -3.214 16.523 1.00 93.62 173 HIS A O 1
ATOM 1348 N N . ASP A 1 174 ? -5.419 -4.506 17.328 1.00 93.12 174 ASP A N 1
ATOM 1349 C CA . ASP A 1 174 ? -4.743 -3.457 18.087 1.00 93.12 174 ASP A CA 1
ATOM 1350 C C . ASP A 1 174 ? -4.147 -2.364 17.177 1.00 93.12 174 ASP A C 1
ATOM 1352 O O . ASP A 1 174 ? -3.650 -2.629 16.073 1.00 93.12 174 ASP A O 1
ATOM 1356 N N . GLN A 1 175 ? -4.150 -1.122 17.667 1.00 93.31 175 GLN A N 1
ATOM 1357 C CA . GLN A 1 175 ? -3.670 0.044 16.926 1.00 93.31 175 GLN A CA 1
ATOM 1358 C C . GLN A 1 175 ? -2.197 -0.078 16.502 1.00 93.31 175 GLN A C 1
ATOM 1360 O O . GLN A 1 175 ? -1.840 0.373 15.413 1.00 93.31 175 GLN A O 1
ATOM 1365 N N . ILE A 1 176 ? -1.334 -0.709 17.309 1.00 93.19 176 ILE A N 1
ATOM 1366 C CA . ILE A 1 176 ? 0.093 -0.882 17.007 1.00 93.19 176 ILE A CA 1
ATOM 1367 C C . ILE A 1 176 ? 0.258 -1.863 15.845 1.00 93.19 176 ILE A C 1
ATOM 1369 O O . ILE A 1 176 ? 1.070 -1.631 14.942 1.00 93.19 176 ILE A O 1
ATOM 1373 N N . VAL A 1 177 ? -0.538 -2.935 15.827 1.00 93.69 177 VAL A N 1
ATOM 1374 C CA . VAL A 1 177 ? -0.554 -3.922 14.735 1.00 93.69 177 VAL A CA 1
ATOM 1375 C C . VAL A 1 177 ? -1.009 -3.265 13.431 1.00 93.69 177 VAL A C 1
ATOM 1377 O O . VAL A 1 177 ? -0.331 -3.387 12.405 1.00 93.69 177 VAL A O 1
ATOM 1380 N N . ILE A 1 178 ? -2.100 -2.496 13.481 1.00 94.38 178 ILE A N 1
ATOM 1381 C CA . ILE A 1 178 ? -2.624 -1.744 12.332 1.00 94.38 178 ILE A CA 1
ATOM 1382 C C . ILE A 1 178 ? -1.585 -0.735 11.829 1.00 94.38 178 ILE A C 1
ATOM 1384 O O . ILE A 1 178 ? -1.317 -0.651 10.625 1.00 94.38 178 ILE A O 1
ATOM 1388 N N . ALA A 1 179 ? -0.951 0.002 12.743 1.00 93.56 179 ALA A N 1
ATOM 1389 C CA . ALA A 1 179 ? 0.072 0.983 12.414 1.00 93.56 179 ALA A CA 1
ATOM 1390 C C . ALA A 1 179 ? 1.274 0.344 11.714 1.00 93.56 179 ALA A C 1
ATOM 1392 O O . ALA A 1 179 ? 1.751 0.864 10.702 1.00 93.56 179 ALA A O 1
ATOM 1393 N N . LYS A 1 180 ? 1.737 -0.808 12.213 1.00 91.88 180 LYS A N 1
ATOM 1394 C CA . LYS A 1 180 ? 2.854 -1.557 11.630 1.00 91.88 180 LYS A CA 1
ATOM 1395 C C . LYS A 1 180 ? 2.536 -2.015 10.206 1.00 91.88 180 LYS A C 1
ATOM 1397 O O . LYS A 1 180 ? 3.362 -1.795 9.321 1.00 91.88 180 LYS A O 1
ATOM 1402 N N . GLN A 1 181 ? 1.342 -2.566 9.971 1.00 92.50 181 GLN A N 1
ATOM 1403 C CA . GLN A 1 181 ? 0.907 -3.002 8.639 1.00 92.50 181 GLN A CA 1
ATOM 1404 C C . GLN A 1 181 ? 0.783 -1.819 7.666 1.00 92.50 181 GLN A C 1
ATOM 1406 O O . GLN A 1 181 ? 1.282 -1.863 6.541 1.00 92.50 181 GLN A O 1
ATOM 1411 N N . GLY A 1 182 ? 0.155 -0.727 8.109 1.00 90.38 182 GLY A N 1
ATOM 1412 C CA . GLY A 1 182 ? -0.041 0.474 7.299 1.00 90.38 182 GLY A CA 1
ATOM 1413 C C . GLY A 1 182 ? 1.220 1.324 7.120 1.00 90.38 182 GLY A C 1
ATOM 1414 O O . GLY A 1 182 ? 1.252 2.196 6.252 1.00 90.38 182 GLY A O 1
ATOM 1415 N N . GLY A 1 183 ? 2.271 1.122 7.917 1.00 91.06 183 GLY A N 1
ATOM 1416 C CA . GLY A 1 183 ? 3.397 2.056 7.987 1.00 91.06 183 GLY A CA 1
ATOM 1417 C C . GLY A 1 183 ? 2.961 3.439 8.487 1.00 91.06 183 GLY A C 1
ATOM 1418 O O . GLY A 1 183 ? 3.333 4.455 7.903 1.00 91.06 183 GLY A O 1
ATOM 1419 N N . LEU A 1 184 ? 2.085 3.477 9.491 1.00 90.88 184 LEU A N 1
ATOM 1420 C CA . LEU A 1 184 ? 1.708 4.680 10.238 1.00 90.88 184 LEU A CA 1
ATOM 1421 C C . LEU 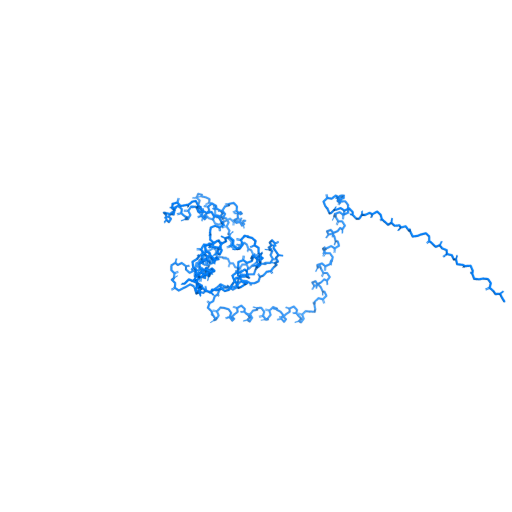A 1 184 ? 2.556 4.757 11.511 1.00 90.88 184 LEU A C 1
ATOM 1423 O O . LEU A 1 184 ? 3.002 3.734 12.031 1.00 90.88 184 LEU A O 1
ATOM 1427 N N . ALA A 1 185 ? 2.756 5.964 12.039 1.00 90.62 185 ALA A N 1
ATOM 1428 C CA . ALA A 1 185 ? 3.265 6.096 13.398 1.00 90.62 185 ALA A CA 1
ATOM 1429 C C . ALA A 1 185 ? 2.153 5.668 14.383 1.00 90.62 185 ALA A C 1
ATOM 1431 O O . ALA A 1 185 ? 1.030 6.177 14.248 1.00 90.62 185 ALA A O 1
ATOM 1432 N N . PRO A 1 186 ? 2.432 4.768 15.350 1.00 88.69 186 PRO A N 1
ATOM 1433 C CA . PRO A 1 186 ? 1.392 4.153 16.179 1.00 88.69 186 PRO A CA 1
ATOM 1434 C C . PRO A 1 186 ? 0.539 5.119 17.004 1.00 88.69 186 PRO A C 1
ATOM 1436 O O . PRO A 1 186 ? -0.614 4.824 17.276 1.00 88.69 186 PRO A O 1
ATOM 1439 N N . HIS A 1 187 ? 1.072 6.295 17.339 1.00 88.88 187 HIS A N 1
ATOM 1440 C CA . HIS A 1 187 ? 0.369 7.324 18.115 1.00 88.88 187 HIS A CA 1
ATOM 1441 C C . HIS A 1 187 ? 0.096 8.595 17.295 1.00 88.88 187 HIS A C 1
ATOM 1443 O O . HIS A 1 187 ? 0.021 9.699 17.828 1.00 88.88 187 HIS A O 1
ATOM 1449 N N . SER A 1 188 ? 0.020 8.480 15.966 1.00 91.94 188 SER A N 1
ATOM 1450 C CA . SER A 1 188 ? -0.245 9.643 15.114 1.00 91.94 188 SER A CA 1
ATOM 1451 C C . SER A 1 188 ? -1.708 10.075 15.161 1.00 91.94 188 SER A C 1
ATOM 1453 O O . SER A 1 188 ? -2.610 9.242 15.107 1.00 91.94 188 SER A O 1
ATOM 1455 N N . LYS A 1 189 ? -1.941 11.396 15.115 1.00 93.38 189 LYS A N 1
ATOM 1456 C CA . LYS A 1 189 ? -3.288 11.977 14.950 1.00 93.38 189 LYS A CA 1
ATOM 1457 C C . LYS A 1 189 ? -4.018 11.428 13.716 1.00 93.38 189 LYS A C 1
ATOM 1459 O O . LYS A 1 189 ? -5.229 11.265 13.734 1.00 93.38 189 LYS A O 1
ATOM 1464 N N . VAL A 1 190 ? -3.270 11.117 12.653 1.00 92.50 190 VAL A N 1
ATOM 1465 C CA . VAL A 1 190 ? -3.811 10.532 11.415 1.00 92.50 190 VAL A CA 1
ATOM 1466 C C . VAL A 1 190 ? -4.405 9.148 11.664 1.00 92.50 190 VAL A C 1
ATOM 1468 O O . VAL A 1 190 ? -5.509 8.882 11.203 1.00 92.50 190 VAL A O 1
ATOM 1471 N N . LEU A 1 191 ? -3.686 8.270 12.374 1.00 92.88 191 LEU A N 1
ATOM 1472 C CA . LEU A 1 191 ? -4.215 6.949 12.706 1.00 92.88 191 LEU A CA 1
ATOM 1473 C C . LEU A 1 191 ? -5.416 7.080 13.644 1.00 92.88 191 LEU A C 1
ATOM 1475 O O . LEU A 1 191 ? -6.442 6.481 13.352 1.00 92.88 191 LEU A O 1
ATOM 1479 N N . ALA A 1 192 ? -5.323 7.914 14.683 1.00 91.50 192 ALA A N 1
ATOM 1480 C CA . ALA A 1 192 ? -6.433 8.156 15.605 1.00 91.50 192 ALA A CA 1
ATOM 1481 C C . ALA A 1 192 ? -7.727 8.542 14.861 1.00 91.50 192 ALA A C 1
ATOM 1483 O O . ALA A 1 192 ? -8.747 7.887 15.039 1.00 91.50 192 ALA A O 1
ATOM 1484 N N . GLY A 1 193 ? -7.667 9.488 13.915 1.00 91.62 193 GLY A N 1
ATOM 1485 C CA . GLY A 1 193 ? -8.840 9.872 13.114 1.00 91.62 193 GLY A CA 1
ATOM 1486 C C . GLY A 1 193 ? -9.366 8.784 12.158 1.00 91.62 193 GLY A C 1
ATOM 1487 O O . GLY A 1 193 ? -10.504 8.854 11.693 1.00 91.62 193 GLY A O 1
ATOM 1488 N N . TYR A 1 194 ? -8.571 7.761 11.823 1.00 92.44 194 TYR A N 1
ATOM 1489 C CA . TYR A 1 194 ? -9.069 6.592 11.082 1.00 92.44 194 TYR A CA 1
ATOM 1490 C C . TYR A 1 194 ? -9.793 5.590 11.990 1.00 92.44 194 TYR A C 1
ATOM 1492 O O . TYR A 1 194 ? -10.696 4.899 11.509 1.00 92.44 194 TYR A O 1
ATOM 1500 N N . LEU A 1 195 ? -9.385 5.498 13.259 1.00 91.38 195 LEU A N 1
ATOM 1501 C CA . LEU A 1 195 ? -9.926 4.565 14.250 1.00 91.38 195 LEU A CA 1
ATOM 1502 C C . LEU A 1 195 ? -11.168 5.120 14.962 1.00 91.38 195 LEU A C 1
ATOM 1504 O O . LEU A 1 195 ? -12.071 4.348 15.260 1.00 91.38 195 LEU A O 1
ATOM 1508 N N . GLU A 1 196 ? -11.267 6.444 15.115 1.00 88.31 196 GLU A N 1
ATOM 1509 C CA . GLU A 1 196 ? -12.369 7.152 15.791 1.00 88.31 196 GLU A CA 1
ATOM 1510 C C . GLU A 1 196 ? -13.763 6.729 15.303 1.00 88.31 196 GLU A C 1
ATOM 1512 O O . GLU A 1 196 ? -14.684 6.580 16.099 1.00 88.31 196 GLU A O 1
ATOM 1517 N N . VAL A 1 197 ? -13.909 6.445 14.002 1.00 83.31 197 VAL A N 1
ATOM 1518 C CA . VAL A 1 197 ? -15.172 5.964 13.409 1.00 83.31 197 VAL A CA 1
ATOM 1519 C C . VAL A 1 197 ? -15.678 4.678 14.080 1.00 83.31 197 VAL A C 1
ATOM 1521 O O . VAL A 1 197 ? -16.888 4.468 14.157 1.00 83.31 197 VAL A O 1
ATOM 1524 N N . VAL A 1 198 ? -14.760 3.828 14.543 1.00 82.06 198 VAL A N 1
ATOM 1525 C CA . VAL A 1 198 ? -15.043 2.567 15.242 1.00 82.06 198 VAL A CA 1
ATOM 1526 C C . VAL A 1 198 ? -15.104 2.787 16.747 1.00 82.06 198 VAL A C 1
ATOM 1528 O O . VAL A 1 198 ? -16.065 2.377 17.393 1.00 82.06 198 VAL A O 1
ATOM 1531 N N . ASP A 1 199 ? -14.091 3.456 17.296 1.00 85.81 199 ASP A N 1
ATOM 1532 C CA . ASP A 1 199 ? -13.910 3.590 18.743 1.00 85.81 199 ASP A CA 1
ATOM 1533 C C . ASP A 1 199 ? -15.049 4.383 19.399 1.00 85.81 199 ASP A C 1
ATOM 1535 O O . ASP A 1 199 ? -15.420 4.091 20.531 1.00 85.81 199 ASP A O 1
ATOM 1539 N N . GLN A 1 200 ? -15.685 5.311 18.673 1.00 85.38 200 GLN A N 1
ATOM 1540 C CA . GLN A 1 200 ? -16.861 6.042 19.163 1.00 85.38 200 GLN A CA 1
ATOM 1541 C C . GLN A 1 200 ? -18.048 5.132 19.543 1.00 85.38 200 GLN A C 1
ATOM 1543 O O . GLN A 1 200 ? -18.946 5.588 20.246 1.00 85.38 200 GLN A O 1
ATOM 1548 N N . TRP A 1 201 ? -18.078 3.876 19.082 1.00 82.62 201 TRP A N 1
ATOM 1549 C CA . TRP A 1 201 ? -19.142 2.916 19.391 1.00 82.62 201 TRP A CA 1
ATOM 1550 C C . TRP A 1 201 ? -18.638 1.705 20.171 1.00 82.62 201 TRP A C 1
ATOM 1552 O O . TRP A 1 201 ? -19.302 1.309 21.116 1.00 82.62 201 TRP A O 1
ATOM 1562 N N . GLU A 1 202 ? -17.493 1.128 19.801 1.00 79.75 202 GLU A N 1
ATOM 1563 C CA . GLU A 1 202 ? -17.007 -0.142 20.375 1.00 79.75 202 GLU A CA 1
ATOM 1564 C C . GLU A 1 202 ? -16.122 0.044 21.619 1.00 79.75 202 GLU A C 1
ATOM 1566 O O . GLU A 1 202 ? -16.122 -0.799 22.510 1.00 79.75 202 GLU A O 1
ATOM 1571 N N . ASP A 1 203 ? -15.375 1.150 21.694 1.00 81.06 203 ASP A N 1
ATOM 1572 C CA . ASP A 1 203 ? -14.475 1.503 22.810 1.00 81.06 203 ASP A CA 1
ATOM 1573 C C . ASP A 1 203 ? -14.944 2.812 23.465 1.00 81.06 203 ASP A C 1
ATOM 1575 O O . ASP A 1 203 ? -14.172 3.674 23.892 1.00 81.06 203 ASP A O 1
ATOM 1579 N N . ASN A 1 204 ? -16.263 3.009 23.451 1.00 83.94 204 ASN A N 1
ATOM 1580 C CA . ASN A 1 204 ? -16.879 4.217 23.957 1.00 83.94 204 ASN A CA 1
ATOM 1581 C C . ASN A 1 204 ? -16.775 4.236 25.486 1.00 83.94 204 ASN A C 1
ATOM 1583 O O . ASN A 1 204 ? -17.212 3.305 26.159 1.00 83.94 204 ASN A O 1
ATOM 1587 N N . ALA A 1 205 ? -16.270 5.341 26.037 1.00 86.38 205 ALA A N 1
ATOM 1588 C CA . ALA A 1 205 ? -16.089 5.531 27.477 1.00 86.38 205 ALA A CA 1
ATOM 1589 C C . ALA A 1 205 ? -17.383 5.417 28.314 1.00 86.38 205 ALA A C 1
ATOM 1591 O O . ALA A 1 205 ? -17.309 5.322 29.536 1.00 86.38 205 ALA A O 1
ATOM 1592 N N . LEU A 1 206 ? -18.561 5.449 27.683 1.00 88.31 206 LEU A N 1
ATOM 1593 C CA . LEU A 1 206 ? -19.859 5.261 28.335 1.00 88.31 206 LEU A CA 1
ATOM 1594 C C . LEU A 1 206 ? -20.243 3.781 28.518 1.00 88.31 206 LEU A C 1
ATOM 1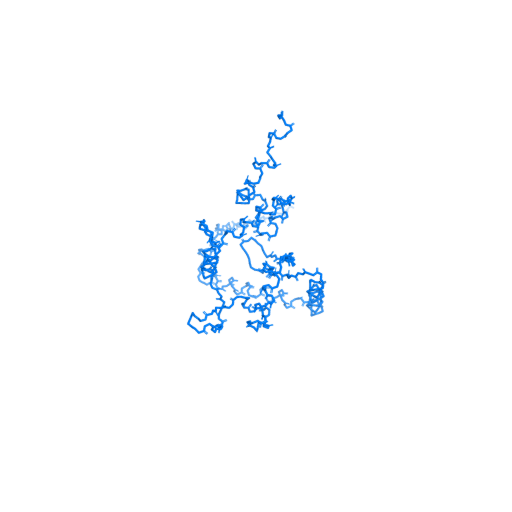596 O O . LEU A 1 206 ? -21.141 3.483 29.305 1.00 88.31 206 LEU A O 1
ATOM 1600 N N . ILE A 1 207 ? -19.591 2.847 27.819 1.00 85.12 207 ILE A N 1
ATOM 1601 C CA . ILE A 1 207 ? -19.874 1.413 27.946 1.00 85.12 207 ILE A CA 1
ATOM 1602 C C . ILE A 1 207 ? -19.469 0.930 29.342 1.00 85.12 207 ILE A C 1
ATOM 1604 O O . ILE A 1 207 ? -18.326 1.084 29.761 1.00 85.12 207 ILE A O 1
ATOM 1608 N N . GLY A 1 208 ? -20.414 0.315 30.059 1.00 79.81 208 GLY A N 1
ATOM 1609 C CA . GLY A 1 208 ? -20.189 -0.235 31.400 1.00 79.81 208 GLY A CA 1
ATOM 1610 C C . GLY A 1 208 ? -20.167 0.803 32.528 1.00 79.81 208 GLY A C 1
ATOM 1611 O O . GLY A 1 208 ? -19.899 0.438 33.671 1.00 79.81 208 GLY A O 1
ATOM 1612 N N . VAL A 1 209 ? -20.445 2.074 32.219 1.00 83.88 209 VAL A N 1
ATOM 1613 C CA . VAL A 1 209 ? -20.571 3.171 33.198 1.00 83.88 209 VAL A CA 1
ATOM 1614 C C . VAL A 1 209 ? -22.018 3.684 33.295 1.00 83.88 209 VAL A C 1
ATOM 1616 O O . VAL A 1 209 ? -22.394 4.251 34.322 1.00 83.88 209 VAL A O 1
ATOM 1619 N N . LEU A 1 210 ? -22.825 3.464 32.252 1.00 69.62 210 LEU A N 1
ATOM 1620 C CA . LEU A 1 210 ? -24.281 3.663 32.221 1.00 69.62 210 LEU A CA 1
ATOM 1621 C C . LEU A 1 210 ? -25.010 2.330 32.424 1.00 69.62 210 LEU A C 1
ATOM 1623 O O . LEU A 1 210 ? -26.077 2.357 33.075 1.00 69.62 210 LEU A O 1
#

Radius of gyration: 25.92 Å; chains: 1; bounding box: 85×51×70 Å